Protein AF-A0AAV4C009-F1 (afdb_monomer_lite)

pLDDT: mean 82.57, std 12.13, range [39.97, 97.56]

Organism: NCBI:txid259542

Secondary structure (DSSP, 8-state):
---TTHHHHHHHHHHHHHHHHHTTS--EE-STT-EE-S--EETTEE----STTS----TTT--B--EETTEE--S---EETTEEPPBTTTS-EEETTEEE-TT---HHHHHHHHHHHHHHHHHHHHSS--HHHHHHHIIIIIHHHHHHHHHHS---HHHHHHHHHHHHHHHHHHHT--TT--HHHHH-SSSSS------HHHHHHHHHHHHHHHHHT-S-HHHHHHT--

Radius of gyration: 22.84 Å; chains: 1; bounding box: 56×36×62 Å

Sequence (229 aa):
MKCTISPILFVMAMEAILKAAEGSARPTNQGGGCSMPPLKAFIDDTIVLMSWCRMEFKPKKSRRLSIRKGKVDEATTFKVAEQQIPTVSQEPVKNLGRWYDSSMKDTRRGAETLELASESLLAINKCGLQGKFKIWCLQFMLIPKLLWPLLVYDICSTTVEAIEAKINKYTRKWLGVPPGLPDVAMYCRKAKLKLPMKYILEKYKCGKATLLTMLEESDDPVVKTVSHP

Foldseek 3Di:
DDDPCVQVVQVVLVVVVLVVCQVVFDWCDPPPPDTHRRWDDDRPRIPGDDPPSVDFDDLVQDEDFDADPNATDPPDWDDGPNDTRHHCQVPWHADPNDIDHNVNACAVVLVVLLVVLVVVLVVLLPDPDQLVVSQVCCAPPVLVVSLVSLLVGDHDLVSVVSSQLVVLQSNCVRVVHDNPPDVCVQPPPPDPDHHPDDRSSVSSVVSNVVVLVCQCPDPDVNSNVVSPD

Structure (mmCIF, N/CA/C/O backbone):
data_AF-A0AAV4C009-F1
#
_entry.id   AF-A0AAV4C009-F1
#
loop_
_atom_site.group_PDB
_atom_site.id
_atom_site.type_symbol
_atom_site.label_atom_id
_atom_site.label_alt_id
_atom_site.label_comp_id
_atom_site.label_asym_id
_atom_site.label_entity_id
_atom_site.label_seq_id
_atom_site.pdbx_PDB_ins_code
_atom_site.Cartn_x
_atom_site.Cartn_y
_atom_site.Cartn_z
_atom_site.occupancy
_atom_site.B_iso_or_equiv
_atom_site.auth_seq_id
_atom_site.auth_comp_id
_atom_site.auth_asym_id
_atom_site.auth_atom_id
_atom_site.pdbx_PDB_model_num
ATOM 1 N N . MET A 1 1 ? -16.002 -15.105 -24.964 1.00 47.00 1 MET A N 1
ATOM 2 C CA . MET A 1 1 ? -15.573 -16.258 -24.139 1.00 47.00 1 MET A CA 1
ATOM 3 C C . MET A 1 1 ? -14.074 -16.147 -23.906 1.00 47.00 1 MET A C 1
ATOM 5 O O . MET A 1 1 ? -13.357 -15.910 -24.867 1.00 47.00 1 MET A O 1
ATOM 9 N N . LYS A 1 2 ? -13.596 -16.228 -22.658 1.00 68.88 2 LYS A N 1
ATOM 10 C CA . LYS A 1 2 ? -12.153 -16.237 -22.362 1.00 68.88 2 LYS A CA 1
ATOM 11 C C . LYS A 1 2 ? -11.670 -17.689 -22.430 1.00 68.88 2 LYS A C 1
ATOM 13 O O . LYS A 1 2 ? -12.199 -18.521 -21.704 1.00 68.88 2 LYS A O 1
ATOM 18 N N . CYS A 1 3 ? -10.733 -17.994 -23.326 1.00 84.31 3 CYS A N 1
ATOM 19 C CA . CYS A 1 3 ? -10.150 -19.330 -23.458 1.00 84.31 3 CYS A CA 1
ATOM 20 C C . CYS A 1 3 ? -9.071 -19.536 -22.387 1.00 84.31 3 CYS A C 1
ATOM 22 O O . CYS A 1 3 ? -8.146 -18.731 -22.294 1.00 84.31 3 CYS A O 1
ATOM 24 N N . THR A 1 4 ? -9.159 -20.618 -21.611 1.00 86.69 4 THR A N 1
ATOM 25 C CA . THR A 1 4 ? -8.209 -20.945 -20.529 1.00 86.69 4 THR A CA 1
ATOM 26 C C . THR A 1 4 ? -6.781 -21.171 -21.035 1.00 86.69 4 THR A C 1
ATOM 28 O O . THR A 1 4 ? -5.826 -20.948 -20.301 1.00 86.69 4 THR A O 1
ATOM 31 N N . ILE A 1 5 ? -6.623 -21.560 -22.305 1.00 89.81 5 ILE A N 1
ATOM 32 C CA . ILE A 1 5 ? -5.320 -21.817 -22.939 1.00 89.81 5 ILE A CA 1
ATOM 33 C C . ILE A 1 5 ? -4.663 -20.510 -23.424 1.00 89.81 5 ILE A C 1
ATOM 35 O O . ILE A 1 5 ? -3.445 -20.436 -23.573 1.00 89.81 5 ILE A O 1
ATOM 39 N N . SER A 1 6 ? -5.448 -19.448 -23.636 1.00 87.31 6 SER A N 1
ATOM 40 C CA . SER A 1 6 ? -4.956 -18.190 -24.208 1.00 87.31 6 SER A CA 1
ATOM 41 C C . SER A 1 6 ? -3.814 -17.542 -23.407 1.00 87.31 6 SER A C 1
ATOM 43 O O . SER A 1 6 ? -2.839 -17.156 -24.049 1.00 87.31 6 SER A O 1
ATOM 45 N N . PRO A 1 7 ? -3.850 -17.457 -22.059 1.00 86.19 7 PRO A N 1
ATOM 46 C CA . PRO A 1 7 ? -2.727 -16.919 -21.289 1.00 86.19 7 PRO A CA 1
ATOM 47 C C . PRO A 1 7 ? -1.445 -17.745 -21.442 1.00 86.19 7 PRO A C 1
ATOM 49 O O . PRO A 1 7 ? -0.364 -17.176 -21.517 1.00 86.19 7 PRO A O 1
ATOM 52 N N . ILE A 1 8 ? -1.560 -19.073 -21.538 1.00 86.50 8 ILE A N 1
ATOM 53 C CA . ILE A 1 8 ? -0.406 -19.973 -21.674 1.00 86.50 8 ILE A CA 1
ATOM 54 C C . ILE A 1 8 ? 0.252 -19.776 -23.043 1.00 86.50 8 ILE A C 1
ATOM 56 O O . ILE A 1 8 ? 1.459 -19.563 -23.121 1.00 86.50 8 ILE A O 1
ATOM 60 N N . LEU A 1 9 ? -0.543 -19.779 -24.120 1.00 87.06 9 LEU A N 1
ATOM 61 C CA . LEU A 1 9 ? -0.039 -19.521 -25.475 1.00 87.06 9 LEU A CA 1
ATOM 62 C C . LEU A 1 9 ? 0.592 -18.134 -25.590 1.00 87.06 9 LEU A C 1
ATOM 64 O O . LEU A 1 9 ? 1.627 -17.984 -26.231 1.00 87.06 9 LEU A O 1
ATOM 68 N N . PHE A 1 10 ? -0.012 -17.135 -24.945 1.00 85.25 10 PHE A N 1
ATOM 69 C CA . PHE A 1 10 ? 0.525 -15.783 -24.916 1.00 85.25 10 PHE A CA 1
ATOM 70 C C . PHE A 1 10 ? 1.894 -15.734 -24.224 1.00 85.25 10 PHE A C 1
ATOM 72 O O . PHE A 1 10 ? 2.835 -15.185 -24.788 1.00 85.25 10 PHE A O 1
ATOM 79 N N . VAL A 1 11 ? 2.033 -16.346 -23.042 1.00 85.94 11 VAL A N 1
ATOM 80 C CA . VAL A 1 11 ? 3.315 -16.395 -22.319 1.00 85.94 11 VAL A CA 1
ATOM 81 C C . VAL A 1 11 ? 4.383 -17.110 -23.147 1.00 85.94 11 VAL A C 1
ATOM 83 O O . VAL A 1 11 ? 5.485 -16.589 -23.275 1.00 85.94 11 VAL A O 1
ATOM 86 N N . MET A 1 12 ? 4.054 -18.241 -23.780 1.00 84.88 12 MET A N 1
ATOM 87 C CA . MET A 1 12 ? 5.001 -18.953 -24.651 1.00 84.88 12 MET A CA 1
ATOM 88 C C . MET A 1 12 ? 5.442 -18.112 -25.857 1.00 84.88 12 MET A C 1
ATOM 90 O O . MET A 1 12 ? 6.621 -18.108 -26.206 1.00 84.88 12 MET A O 1
ATOM 94 N N . ALA A 1 13 ? 4.516 -17.383 -26.488 1.00 84.12 13 ALA A N 1
ATOM 95 C CA . ALA A 1 13 ? 4.841 -16.502 -27.605 1.00 84.12 13 ALA A CA 1
ATOM 96 C C . ALA A 1 13 ? 5.743 -15.338 -27.166 1.00 84.12 13 ALA A C 1
ATOM 98 O O . ALA A 1 13 ? 6.742 -15.057 -27.822 1.00 84.12 13 ALA A O 1
ATOM 99 N N . MET A 1 14 ? 5.430 -14.695 -26.038 1.00 82.75 14 MET A N 1
ATOM 100 C CA . MET A 1 14 ? 6.246 -13.608 -25.493 1.00 82.75 14 MET A CA 1
ATOM 101 C C . MET A 1 14 ? 7.643 -14.080 -25.088 1.00 82.75 14 MET A C 1
ATOM 103 O O . MET A 1 14 ? 8.617 -13.394 -25.383 1.00 82.75 14 MET A O 1
ATOM 107 N N . GLU A 1 15 ? 7.761 -15.265 -24.493 1.00 83.06 15 GLU A N 1
ATOM 108 C CA . GLU A 1 15 ? 9.048 -15.876 -24.151 1.00 83.06 15 GLU A CA 1
ATOM 109 C C . GLU A 1 15 ? 9.924 -16.095 -25.394 1.00 83.06 15 GLU A C 1
ATOM 111 O O . GLU A 1 15 ? 11.112 -15.773 -25.394 1.00 83.06 15 GLU A O 1
ATOM 116 N N . ALA A 1 16 ? 9.338 -16.582 -26.494 1.00 83.19 16 ALA A N 1
ATOM 117 C CA . ALA A 1 16 ? 10.054 -16.737 -27.759 1.00 83.19 16 ALA A CA 1
ATOM 118 C C . ALA A 1 16 ? 10.540 -15.388 -28.322 1.00 83.19 16 ALA A C 1
ATOM 120 O O . ALA A 1 16 ? 11.658 -15.294 -28.830 1.00 83.19 16 ALA A O 1
ATOM 121 N N . ILE A 1 17 ? 9.725 -14.334 -28.198 1.00 79.06 17 ILE A N 1
ATOM 122 C CA . ILE A 1 17 ? 10.088 -12.973 -28.620 1.00 79.06 17 ILE A CA 1
ATOM 123 C C . ILE A 1 17 ? 11.236 -12.423 -27.767 1.00 79.06 17 ILE A C 1
ATOM 125 O O . ILE A 1 17 ? 12.176 -11.847 -28.314 1.00 79.06 17 ILE A 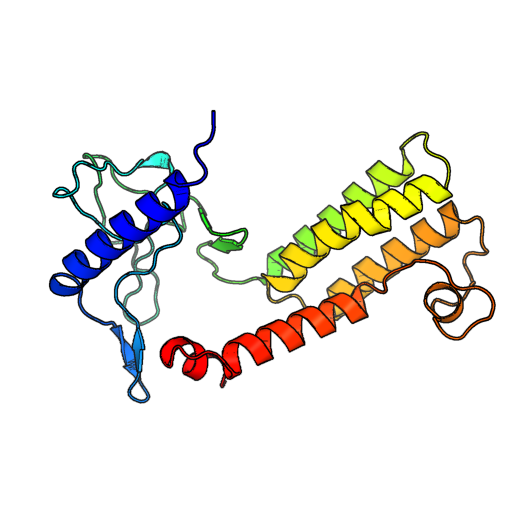O 1
ATOM 129 N N . LEU A 1 18 ? 11.184 -12.612 -26.446 1.00 78.31 18 LEU A N 1
ATOM 130 C CA . LEU A 1 18 ? 12.223 -12.145 -25.527 1.00 78.31 18 LEU A CA 1
ATOM 131 C C . LEU A 1 18 ? 13.562 -12.820 -25.819 1.00 78.31 18 LEU A C 1
ATOM 133 O O . LEU A 1 18 ? 14.553 -12.118 -26.003 1.00 78.31 18 LEU A O 1
ATOM 137 N N . LYS A 1 19 ? 13.572 -14.147 -25.990 1.00 79.69 19 LYS A N 1
ATOM 138 C CA . LYS A 1 19 ? 14.779 -14.903 -26.366 1.00 79.69 19 LYS A CA 1
ATOM 139 C C . LYS A 1 19 ? 15.364 -14.464 -27.706 1.00 79.69 19 LYS A C 1
ATOM 141 O O . LYS A 1 19 ? 16.578 -14.373 -27.852 1.00 79.69 19 LYS A O 1
ATOM 146 N N . ALA A 1 20 ? 14.522 -14.155 -28.691 1.00 77.44 20 ALA A N 1
ATOM 147 C CA . ALA A 1 20 ? 14.998 -13.627 -29.969 1.00 77.44 20 ALA A CA 1
ATOM 148 C C . ALA A 1 20 ? 15.614 -12.222 -29.820 1.00 77.44 20 ALA A C 1
ATOM 150 O O . ALA A 1 20 ? 16.602 -11.894 -30.479 1.00 77.44 20 ALA A O 1
ATOM 151 N N . ALA A 1 21 ? 15.045 -11.392 -28.946 1.00 73.38 21 ALA A N 1
ATOM 152 C CA . ALA A 1 21 ? 15.502 -10.028 -28.714 1.00 73.38 21 ALA A CA 1
ATOM 153 C C . ALA A 1 21 ? 16.769 -9.943 -27.839 1.00 73.38 21 ALA A C 1
ATOM 155 O O . ALA A 1 21 ? 17.533 -8.986 -27.984 1.00 73.38 21 ALA A O 1
ATOM 156 N N . GLU A 1 22 ? 17.051 -10.944 -26.998 1.00 72.31 22 GLU A N 1
ATOM 157 C CA . GLU A 1 22 ? 18.303 -11.046 -26.229 1.00 72.31 22 GLU A CA 1
ATOM 158 C C . GLU A 1 22 ? 19.546 -10.985 -27.125 1.00 72.31 22 GLU A C 1
ATOM 160 O O . GLU A 1 22 ? 20.527 -10.339 -26.765 1.00 72.31 22 GLU A O 1
ATOM 165 N N . GLY A 1 23 ? 19.491 -11.557 -28.333 1.00 66.94 23 GLY A N 1
ATOM 166 C CA . GLY A 1 23 ? 20.601 -11.493 -29.292 1.00 66.94 23 GLY A CA 1
ATOM 167 C C . GLY A 1 23 ? 20.933 -10.075 -29.784 1.00 66.94 23 GLY A C 1
ATOM 168 O O . GLY A 1 23 ? 22.037 -9.835 -30.268 1.00 66.94 23 GLY A O 1
ATOM 169 N N . SER A 1 24 ? 20.001 -9.125 -29.655 1.00 66.62 24 SER A N 1
ATOM 170 C CA . SER A 1 24 ? 20.166 -7.735 -30.112 1.00 66.62 24 SER A CA 1
ATOM 171 C C . SER A 1 24 ? 20.450 -6.746 -28.981 1.00 66.62 24 SER A C 1
ATOM 173 O O . SER A 1 24 ? 20.893 -5.625 -29.240 1.00 66.62 24 SER A O 1
ATOM 175 N N . ALA A 1 25 ? 20.192 -7.125 -27.729 1.00 64.62 25 ALA A N 1
ATOM 176 C CA . ALA A 1 25 ? 20.262 -6.221 -26.592 1.00 64.62 25 ALA A CA 1
ATOM 177 C C . ALA A 1 25 ? 21.437 -6.588 -25.673 1.00 64.62 25 ALA A C 1
ATOM 179 O O . ALA A 1 25 ? 21.649 -7.746 -25.331 1.00 64.62 25 ALA A O 1
ATOM 180 N N . ARG A 1 26 ? 22.244 -5.596 -25.279 1.00 62.59 26 ARG A N 1
ATOM 181 C CA . ARG A 1 26 ? 23.433 -5.845 -24.450 1.00 62.59 26 ARG A CA 1
ATOM 182 C C . ARG A 1 26 ? 23.053 -5.939 -22.967 1.00 62.59 26 ARG A C 1
ATOM 184 O O . ARG A 1 26 ? 22.378 -5.027 -22.484 1.00 62.59 26 ARG A O 1
ATOM 191 N N . PRO A 1 27 ? 23.525 -6.960 -22.230 1.00 64.00 27 PRO A N 1
ATOM 192 C CA . PRO A 1 27 ? 23.368 -7.022 -20.781 1.00 64.00 27 PRO A CA 1
ATOM 193 C C . PRO A 1 27 ? 23.980 -5.791 -20.111 1.00 64.00 27 PRO A C 1
ATOM 195 O O . PRO A 1 27 ? 25.015 -5.280 -20.552 1.00 64.00 27 PRO A O 1
ATOM 198 N N . THR A 1 28 ? 23.359 -5.316 -19.034 1.00 61.88 28 THR A N 1
ATOM 199 C CA . THR A 1 28 ? 23.924 -4.217 -18.239 1.00 61.88 28 THR A CA 1
ATOM 200 C C . THR A 1 28 ? 24.641 -4.791 -17.024 1.00 61.88 28 THR A C 1
ATOM 202 O O . THR A 1 28 ? 23.995 -5.313 -16.118 1.00 61.88 28 THR A O 1
ATOM 205 N N . ASN A 1 29 ? 25.972 -4.672 -16.976 1.00 62.91 29 ASN A N 1
ATOM 206 C CA . ASN A 1 29 ? 26.752 -5.078 -15.804 1.00 62.91 29 ASN A CA 1
ATOM 207 C C . ASN A 1 29 ? 26.492 -4.146 -14.621 1.00 62.91 29 ASN A C 1
ATOM 209 O O . ASN A 1 29 ? 26.622 -2.929 -14.746 1.00 62.91 29 ASN A O 1
ATOM 213 N N . GLN A 1 30 ? 26.177 -4.731 -13.467 1.00 57.84 30 GLN A N 1
ATOM 214 C CA . GLN A 1 30 ? 25.875 -3.995 -12.235 1.00 57.84 30 GLN A CA 1
ATOM 215 C C . GLN A 1 30 ? 27.025 -3.983 -11.225 1.00 57.84 30 GLN A C 1
ATOM 217 O O . GLN A 1 30 ? 26.879 -3.442 -10.135 1.00 57.84 30 GLN A O 1
ATOM 222 N N . GLY A 1 31 ? 28.190 -4.522 -11.598 1.00 56.25 31 GLY A N 1
ATOM 223 C CA . GLY A 1 31 ? 29.267 -4.809 -10.648 1.00 56.25 31 GLY A CA 1
ATOM 224 C C . GLY A 1 31 ? 29.015 -6.122 -9.894 1.00 56.25 31 GLY A C 1
ATOM 225 O O . GLY A 1 31 ? 27.965 -6.741 -10.045 1.00 56.25 31 GLY A O 1
ATOM 226 N N . GLY A 1 32 ? 30.015 -6.613 -9.154 1.00 58.91 32 GLY A N 1
ATOM 227 C CA . GLY A 1 32 ? 29.888 -7.845 -8.354 1.00 58.91 32 GLY A CA 1
ATOM 228 C C . GLY A 1 32 ? 29.694 -9.146 -9.151 1.00 58.91 32 GLY A C 1
ATOM 229 O O . GLY A 1 32 ? 29.249 -10.139 -8.591 1.00 58.91 32 GLY A O 1
ATOM 230 N N . GLY A 1 33 ? 29.995 -9.153 -10.456 1.00 59.91 33 GLY A N 1
ATOM 231 C CA . GLY A 1 33 ? 29.816 -10.325 -11.326 1.00 59.91 33 GLY A CA 1
ATOM 232 C C . GLY A 1 33 ? 28.385 -10.555 -11.832 1.00 59.91 33 GLY A C 1
ATOM 233 O O . GLY A 1 33 ? 28.163 -11.522 -12.553 1.00 59.91 33 GLY A O 1
ATOM 234 N N . CYS A 1 34 ? 27.429 -9.671 -11.515 1.00 58.44 34 CYS A N 1
ATOM 235 C CA . CYS A 1 34 ? 26.038 -9.789 -11.964 1.00 58.44 34 CYS A CA 1
ATOM 236 C C . CYS A 1 34 ? 25.717 -8.867 -13.150 1.00 58.44 34 CYS A C 1
ATOM 238 O O . CYS A 1 34 ? 26.082 -7.685 -13.178 1.00 58.44 34 CYS A O 1
ATOM 240 N N . SER A 1 35 ? 24.991 -9.415 -14.127 1.00 62.50 35 SER A N 1
ATOM 241 C CA . SER A 1 35 ? 24.509 -8.700 -15.309 1.00 62.50 35 SER A CA 1
ATOM 242 C C . SER A 1 35 ? 22.987 -8.704 -15.322 1.00 62.50 35 SER A C 1
ATOM 244 O O . SER A 1 35 ? 22.378 -9.770 -15.272 1.00 62.50 35 SER A O 1
ATOM 246 N N . MET A 1 36 ? 22.357 -7.527 -15.380 1.00 61.59 36 MET A N 1
ATOM 247 C CA . MET A 1 36 ? 20.909 -7.464 -15.555 1.00 61.59 36 MET A CA 1
ATOM 248 C C . MET A 1 36 ? 20.548 -7.840 -16.993 1.00 61.59 36 MET A C 1
ATOM 250 O O . MET A 1 36 ? 21.151 -7.284 -17.926 1.00 61.59 36 MET A O 1
ATOM 254 N N . PRO A 1 37 ? 19.547 -8.725 -17.185 1.00 63.56 37 PRO A N 1
ATOM 255 C CA . PRO A 1 37 ? 19.059 -9.033 -18.512 1.00 63.56 37 PRO A CA 1
ATOM 256 C C . PRO A 1 37 ? 18.534 -7.744 -19.153 1.00 63.56 37 PRO A C 1
ATOM 258 O O . PRO A 1 37 ? 17.896 -6.925 -18.479 1.00 63.56 37 PRO A O 1
ATOM 261 N N . PRO A 1 38 ? 18.815 -7.536 -20.445 1.00 61.91 38 PRO A N 1
ATOM 262 C CA . PRO A 1 38 ? 18.477 -6.295 -21.128 1.00 61.91 38 PRO A CA 1
ATOM 263 C C . PRO A 1 38 ? 16.967 -6.053 -21.238 1.00 61.91 38 PRO A C 1
ATOM 265 O O . PRO A 1 38 ? 16.543 -4.921 -21.466 1.00 61.91 38 PRO A O 1
ATOM 268 N N . LEU A 1 39 ? 16.160 -7.107 -21.093 1.00 68.19 39 LEU A N 1
ATOM 269 C CA . LEU A 1 39 ? 14.726 -7.100 -21.334 1.00 68.19 39 LEU A CA 1
ATOM 270 C C . LEU A 1 39 ? 14.016 -7.668 -20.107 1.00 68.19 39 LEU A C 1
ATOM 272 O O . LEU A 1 39 ? 14.376 -8.725 -19.594 1.00 68.19 39 LEU A O 1
ATOM 276 N N . LYS A 1 40 ? 12.987 -6.959 -19.644 1.00 67.06 40 LYS A N 1
ATOM 277 C CA . LYS A 1 40 ? 12.027 -7.466 -18.663 1.00 67.06 40 LYS A CA 1
ATOM 278 C C . LYS A 1 40 ? 10.630 -7.305 -19.231 1.00 67.06 40 LYS A C 1
ATOM 280 O O . LYS A 1 40 ? 10.328 -6.315 -19.905 1.00 67.06 40 LYS A O 1
ATOM 285 N N . ALA A 1 41 ? 9.801 -8.297 -18.961 1.00 67.06 41 ALA A N 1
ATOM 286 C CA . ALA A 1 41 ? 8.454 -8.381 -19.474 1.00 67.06 41 ALA A CA 1
ATOM 287 C C . ALA A 1 41 ? 7.529 -8.945 -18.407 1.00 67.06 41 ALA A C 1
ATOM 289 O O . ALA A 1 41 ? 7.868 -9.911 -17.726 1.00 67.06 41 ALA A O 1
ATOM 290 N N .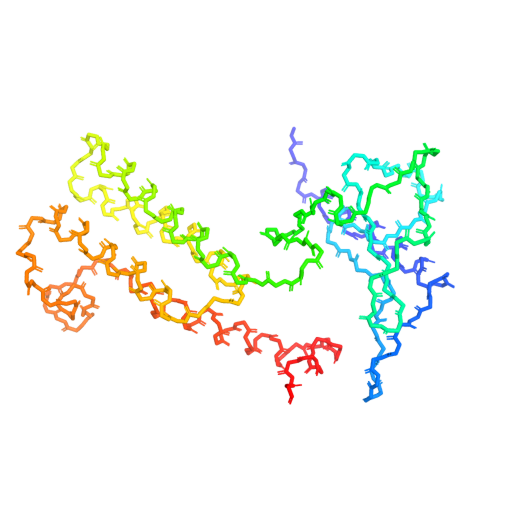 PHE A 1 42 ? 6.343 -8.362 -18.305 1.00 65.88 42 PHE A N 1
ATOM 291 C CA . PHE A 1 42 ? 5.221 -8.992 -17.639 1.00 65.88 42 PHE A CA 1
ATOM 292 C C . PHE A 1 42 ? 4.027 -8.965 -18.582 1.00 65.88 42 PHE A C 1
ATOM 294 O O . PHE A 1 42 ? 3.421 -7.921 -18.797 1.00 65.88 42 PHE A O 1
ATOM 301 N N . ILE A 1 43 ? 3.688 -10.125 -19.141 1.00 72.94 43 ILE A N 1
ATOM 302 C CA . ILE A 1 43 ? 2.619 -10.258 -20.134 1.00 72.94 43 ILE A CA 1
ATOM 303 C C . ILE A 1 43 ? 2.868 -9.295 -21.318 1.00 72.94 43 ILE A C 1
ATOM 305 O O . ILE A 1 43 ? 3.794 -9.526 -22.090 1.00 72.94 43 ILE A O 1
ATOM 309 N N . ASP A 1 44 ? 2.052 -8.252 -21.480 1.00 67.94 44 ASP A N 1
ATOM 310 C CA . ASP A 1 44 ? 2.129 -7.255 -22.549 1.00 67.94 44 ASP A CA 1
ATOM 311 C C . ASP A 1 44 ? 2.989 -6.040 -22.174 1.00 67.94 44 ASP A C 1
ATOM 313 O O . ASP A 1 44 ? 3.421 -5.291 -23.054 1.00 67.94 44 ASP A O 1
ATOM 317 N N . ASP A 1 45 ? 3.294 -5.868 -20.887 1.00 63.31 45 ASP A N 1
ATOM 318 C CA . ASP A 1 45 ? 4.180 -4.820 -20.394 1.00 63.31 45 ASP A CA 1
ATOM 319 C C . ASP A 1 45 ? 5.636 -5.250 -20.616 1.00 63.31 45 ASP A C 1
ATOM 321 O O . ASP A 1 45 ? 6.294 -5.820 -19.743 1.00 63.31 45 ASP A O 1
ATOM 325 N N . THR A 1 46 ? 6.138 -5.004 -21.828 1.00 65.19 46 THR A N 1
ATOM 326 C CA . THR A 1 46 ? 7.500 -5.375 -22.244 1.00 65.19 46 THR A CA 1
ATOM 327 C C . THR A 1 46 ? 8.365 -4.179 -22.604 1.00 65.19 46 THR A C 1
ATOM 329 O O . THR A 1 46 ? 7.898 -3.229 -23.232 1.00 65.19 46 THR A O 1
ATOM 332 N N . ILE A 1 47 ? 9.652 -4.262 -22.263 1.00 59.75 47 ILE A N 1
ATOM 333 C CA . ILE A 1 47 ? 10.676 -3.252 -22.565 1.00 59.75 47 ILE A CA 1
ATOM 334 C C . ILE A 1 47 ? 11.471 -3.684 -23.814 1.00 59.75 47 ILE A C 1
ATOM 336 O O . ILE A 1 47 ? 12.676 -3.898 -23.745 1.00 59.75 47 ILE A O 1
ATOM 340 N N . VAL A 1 48 ? 10.806 -3.893 -24.956 1.00 56.91 48 VAL A N 1
ATOM 341 C CA . VAL A 1 48 ? 11.464 -4.334 -26.209 1.00 56.91 48 VAL A CA 1
ATOM 342 C C . VAL A 1 48 ? 10.919 -3.544 -27.396 1.00 56.91 48 VAL A C 1
ATOM 344 O O . VAL A 1 48 ? 9.824 -3.007 -27.323 1.00 56.91 48 VAL A O 1
ATOM 347 N N . LEU A 1 49 ? 11.667 -3.455 -28.495 1.00 53.16 49 LEU A N 1
ATOM 348 C CA . LEU A 1 49 ? 11.274 -2.771 -29.727 1.00 53.16 49 LEU A CA 1
ATOM 349 C C . LEU A 1 49 ? 11.408 -3.776 -30.879 1.00 53.16 49 LEU A C 1
ATOM 351 O O . LEU A 1 49 ? 12.525 -4.046 -31.300 1.00 53.16 49 LEU A O 1
ATOM 355 N N . MET A 1 50 ? 10.308 -4.370 -31.360 1.00 54.06 50 MET A N 1
ATOM 356 C CA . MET A 1 50 ? 10.369 -5.401 -32.411 1.00 54.06 50 MET A CA 1
ATOM 357 C C . MET A 1 50 ? 9.357 -5.136 -33.528 1.00 54.06 50 MET A C 1
ATOM 359 O O . MET A 1 50 ? 8.153 -5.232 -33.315 1.00 54.06 50 MET A O 1
ATOM 363 N N . SER A 1 51 ? 9.845 -4.872 -34.743 1.00 54.75 51 SER A N 1
ATOM 364 C CA . SER A 1 51 ? 9.035 -4.835 -35.973 1.00 54.75 51 SER A CA 1
ATOM 365 C C . SER A 1 51 ? 8.754 -6.234 -36.548 1.00 54.75 51 SER A C 1
ATOM 367 O O . SER A 1 51 ? 7.887 -6.396 -37.402 1.00 54.75 51 SER A O 1
ATOM 369 N N . TRP A 1 52 ? 9.463 -7.264 -36.075 1.00 57.09 52 TRP A N 1
ATOM 370 C CA . TRP A 1 52 ? 9.451 -8.610 -36.666 1.00 57.09 52 TRP A CA 1
ATOM 371 C C . TRP A 1 52 ? 8.238 -9.439 -36.231 1.00 57.09 52 TRP A C 1
ATOM 373 O O . TRP A 1 52 ? 7.784 -10.318 -36.957 1.00 57.09 52 TRP A O 1
ATOM 383 N N . CYS A 1 53 ? 7.669 -9.131 -35.065 1.00 63.25 53 CYS A N 1
ATOM 384 C CA . CYS A 1 53 ? 6.591 -9.910 -34.455 1.00 63.25 53 CYS A CA 1
ATOM 385 C C . CYS A 1 53 ? 5.192 -9.528 -34.966 1.00 63.25 53 CYS A C 1
ATOM 387 O O . CYS A 1 53 ? 4.205 -10.040 -34.447 1.00 63.25 53 CYS A O 1
ATOM 389 N N . ARG A 1 54 ? 5.086 -8.613 -35.948 1.00 68.50 54 ARG A N 1
ATOM 390 C CA . ARG A 1 54 ? 3.815 -7.997 -36.397 1.00 68.50 54 ARG A CA 1
ATOM 391 C C . ARG A 1 54 ? 2.963 -7.451 -35.236 1.00 68.50 54 ARG A C 1
ATOM 393 O O . ARG A 1 54 ? 1.739 -7.410 -35.318 1.00 68.50 54 ARG A O 1
ATOM 400 N N . MET A 1 55 ? 3.618 -7.054 -34.147 1.00 72.31 55 MET A N 1
ATOM 401 C CA . MET A 1 55 ? 3.002 -6.436 -32.978 1.00 72.31 55 MET A CA 1
ATOM 402 C C . MET A 1 55 ? 3.315 -4.944 -32.987 1.00 72.31 55 MET A C 1
ATOM 404 O O . MET A 1 55 ? 4.432 -4.541 -33.306 1.00 72.31 55 MET A O 1
ATOM 408 N N . GLU A 1 56 ? 2.335 -4.128 -32.613 1.00 71.69 56 GLU A N 1
ATOM 409 C CA . GLU A 1 56 ? 2.474 -2.675 -32.566 1.00 71.69 56 GLU A CA 1
ATOM 410 C C . GLU A 1 56 ? 2.399 -2.169 -31.128 1.00 71.69 56 GLU A C 1
ATOM 412 O O . GLU A 1 56 ? 1.472 -2.478 -30.372 1.00 71.69 56 GLU A O 1
ATOM 417 N N . PHE A 1 57 ? 3.370 -1.341 -30.755 1.00 75.38 57 PHE A N 1
ATOM 418 C CA . PHE A 1 57 ? 3.338 -0.630 -29.486 1.00 75.38 57 PHE A CA 1
ATOM 419 C C . PHE A 1 57 ? 2.341 0.516 -29.550 1.00 75.38 57 PHE A C 1
ATOM 421 O O . PHE A 1 57 ? 2.288 1.256 -30.527 1.00 75.38 57 PHE A O 1
ATOM 428 N N . LYS A 1 58 ? 1.589 0.710 -28.465 1.00 81.12 58 LYS A N 1
ATOM 429 C CA . LYS A 1 58 ? 0.701 1.865 -28.310 1.00 81.12 58 LYS A CA 1
ATOM 430 C C . LYS A 1 58 ? 1.511 3.052 -27.783 1.00 81.12 58 LYS A C 1
ATOM 432 O O . LYS A 1 58 ? 1.782 3.067 -26.580 1.00 81.12 58 LYS A O 1
ATOM 437 N N . PRO A 1 59 ? 1.808 4.094 -28.589 1.00 78.38 59 PRO A N 1
ATOM 438 C CA . PRO A 1 59 ? 2.680 5.189 -28.153 1.00 78.38 59 PRO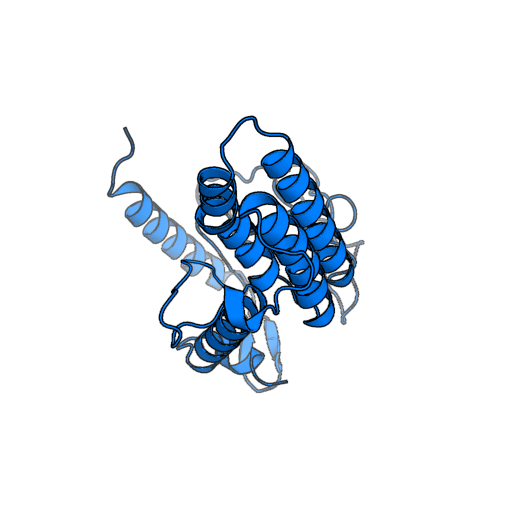 A CA 1
ATOM 439 C C . PRO A 1 59 ? 2.138 5.909 -26.913 1.00 78.38 59 PRO A C 1
ATOM 441 O O . PRO A 1 59 ? 2.884 6.239 -25.998 1.00 78.38 59 PRO A O 1
ATOM 444 N N . LYS A 1 60 ? 0.805 6.034 -26.811 1.00 80.81 60 LYS A N 1
ATOM 445 C CA . LYS A 1 60 ? 0.117 6.614 -25.644 1.00 80.81 60 LYS A CA 1
ATOM 446 C C . LYS A 1 60 ? 0.400 5.885 -24.325 1.00 80.81 60 LYS A C 1
ATOM 448 O O . LYS A 1 60 ? 0.307 6.514 -23.274 1.00 80.81 60 LYS A O 1
ATOM 453 N N . LYS A 1 61 ? 0.729 4.589 -24.354 1.00 79.25 61 LYS A N 1
ATOM 454 C CA . LYS A 1 61 ? 1.042 3.781 -23.161 1.00 79.25 61 LYS A CA 1
ATOM 455 C C . LYS A 1 61 ? 2.546 3.622 -22.914 1.00 79.25 61 LYS A C 1
ATOM 457 O O . LYS A 1 61 ? 2.936 3.280 -21.806 1.00 79.25 61 LYS A O 1
ATOM 462 N N . SER A 1 62 ? 3.380 3.887 -23.914 1.00 78.94 62 SER A N 1
ATOM 463 C CA . SER A 1 62 ? 4.834 3.775 -23.806 1.00 78.94 62 SER A CA 1
ATOM 464 C C . SER A 1 62 ? 5.432 5.024 -23.159 1.00 78.94 62 SER A C 1
ATOM 466 O O . SER A 1 62 ? 5.083 6.143 -23.530 1.00 78.94 62 SER A O 1
ATOM 468 N N . ARG A 1 63 ? 6.356 4.857 -22.210 1.00 83.69 63 ARG A N 1
ATOM 469 C CA . ARG A 1 63 ? 7.184 5.943 -21.658 1.00 83.69 63 ARG A CA 1
ATOM 470 C C . ARG A 1 63 ? 8.647 5.555 -21.728 1.00 83.69 63 ARG A C 1
ATOM 472 O O . ARG A 1 63 ? 8.977 4.372 -21.719 1.00 83.69 63 ARG A O 1
ATOM 479 N N . ARG A 1 64 ? 9.519 6.558 -21.793 1.00 82.25 64 ARG A N 1
ATOM 480 C CA . ARG A 1 64 ? 10.969 6.353 -21.857 1.00 82.25 64 ARG A CA 1
ATOM 481 C C . ARG A 1 64 ? 11.674 6.971 -20.656 1.00 82.25 64 ARG A C 1
ATOM 483 O O . ARG A 1 64 ? 11.342 8.079 -20.233 1.00 82.25 64 ARG A O 1
ATOM 490 N N . LEU A 1 65 ? 12.685 6.269 -20.162 1.00 80.19 65 LEU A N 1
ATOM 491 C CA . LEU A 1 65 ? 13.630 6.751 -19.165 1.00 80.19 65 LEU A CA 1
ATOM 492 C C . LEU A 1 65 ? 15.028 6.344 -19.633 1.00 80.19 65 LEU A C 1
ATOM 494 O O . LEU A 1 65 ? 15.301 5.159 -19.787 1.00 80.19 65 LEU A O 1
ATOM 498 N N . SER A 1 66 ? 15.887 7.325 -19.904 1.00 77.00 66 SER A N 1
ATOM 499 C CA . SER A 1 66 ? 17.295 7.092 -20.234 1.00 77.00 66 SER A CA 1
ATOM 500 C C . SER A 1 66 ? 18.139 7.557 -19.058 1.00 77.00 66 SER A C 1
ATOM 502 O O . SER A 1 66 ? 17.910 8.643 -18.526 1.00 77.00 66 SER A O 1
ATOM 504 N N . ILE A 1 67 ? 19.095 6.735 -18.635 1.00 77.44 67 ILE A N 1
ATOM 505 C CA . ILE A 1 67 ? 20.005 7.049 -17.536 1.00 77.44 67 ILE A CA 1
ATOM 506 C C . ILE A 1 67 ? 21.429 6.940 -18.077 1.00 77.44 67 ILE A C 1
ATOM 508 O O . ILE A 1 67 ? 21.845 5.876 -18.531 1.00 77.44 67 ILE A O 1
ATOM 512 N N . ARG A 1 68 ? 22.198 8.032 -18.013 1.00 76.06 68 ARG A N 1
ATOM 513 C CA . ARG A 1 68 ? 23.633 8.045 -18.333 1.00 76.06 68 ARG A CA 1
ATOM 514 C C . ARG A 1 68 ? 24.425 8.494 -17.116 1.00 76.06 68 ARG A C 1
ATOM 516 O O . ARG A 1 68 ? 24.174 9.563 -16.568 1.00 76.06 68 ARG A O 1
ATOM 523 N N . LYS A 1 69 ? 25.408 7.684 -16.702 1.00 77.38 69 LYS A N 1
ATOM 524 C CA . LYS A 1 69 ? 26.288 7.969 -15.549 1.00 77.38 69 LYS A CA 1
ATOM 525 C C . LYS A 1 69 ? 25.501 8.353 -14.278 1.00 77.38 69 LYS A C 1
ATOM 527 O O . LYS A 1 69 ? 25.849 9.307 -13.590 1.00 77.38 69 LYS A O 1
ATOM 532 N N . GLY A 1 70 ? 24.402 7.642 -14.011 1.00 71.94 70 GLY A N 1
ATOM 533 C CA . GLY A 1 70 ? 23.553 7.861 -12.834 1.00 71.94 70 GLY A CA 1
ATOM 534 C C . GLY A 1 70 ? 22.649 9.099 -12.884 1.00 71.94 70 GLY A C 1
ATOM 535 O O . GLY A 1 70 ? 21.973 9.382 -11.901 1.00 71.94 70 GLY A O 1
ATOM 536 N N . LYS A 1 71 ? 22.601 9.835 -14.003 1.00 78.12 71 LYS A N 1
ATOM 537 C CA . LYS A 1 71 ? 21.687 10.970 -14.202 1.00 78.12 71 LYS A CA 1
ATOM 538 C C . LYS A 1 71 ? 20.687 10.676 -15.313 1.00 78.12 71 LYS A C 1
ATOM 540 O O . LYS A 1 71 ? 21.014 9.977 -16.273 1.00 78.12 71 LYS A O 1
ATOM 545 N N . VAL A 1 72 ? 19.478 11.217 -15.176 1.00 78.69 72 VAL A N 1
ATOM 546 C CA . VAL A 1 72 ? 18.452 11.144 -16.222 1.00 78.69 72 VAL A CA 1
ATOM 547 C C . VAL A 1 72 ? 18.940 11.930 -17.438 1.00 78.69 72 VAL A C 1
ATOM 549 O O . VAL A 1 72 ? 19.303 13.098 -17.327 1.00 78.69 72 VAL A O 1
ATOM 552 N N . ASP A 1 73 ? 18.987 11.263 -18.586 1.00 78.88 73 ASP A N 1
ATOM 553 C CA . ASP A 1 73 ? 19.383 11.831 -19.870 1.00 78.88 73 ASP A CA 1
ATOM 554 C C . ASP A 1 73 ? 18.133 12.140 -20.701 1.00 78.88 73 ASP A C 1
ATOM 556 O O . ASP A 1 73 ? 17.482 11.244 -21.242 1.00 78.88 73 ASP A O 1
ATOM 560 N N . GLU A 1 74 ? 17.790 13.421 -20.802 1.00 77.19 74 GLU A N 1
ATOM 561 C CA . GLU A 1 74 ? 16.616 13.878 -21.553 1.00 77.19 74 GLU A CA 1
ATOM 562 C C . GLU A 1 74 ? 16.885 14.016 -23.062 1.00 77.19 74 GLU A C 1
ATOM 564 O O . GLU A 1 74 ? 15.936 14.047 -23.851 1.00 77.19 74 GLU A O 1
ATOM 569 N N . ALA A 1 75 ? 18.163 14.043 -23.471 1.00 72.75 75 ALA A N 1
ATOM 570 C CA . ALA A 1 75 ? 18.592 14.352 -24.836 1.00 72.75 75 ALA A CA 1
ATOM 571 C C . ALA A 1 75 ? 18.461 13.167 -25.801 1.00 72.75 75 ALA A C 1
ATOM 573 O O . ALA A 1 75 ? 18.149 13.350 -26.979 1.00 72.75 75 ALA A O 1
ATOM 574 N N . THR A 1 76 ? 18.664 11.937 -25.319 1.00 74.62 76 THR A N 1
ATOM 575 C CA . THR A 1 76 ? 18.316 10.739 -26.101 1.00 74.62 76 THR A CA 1
ATOM 576 C C . THR A 1 76 ? 16.825 10.822 -26.437 1.00 74.62 76 THR A C 1
ATOM 578 O O . THR A 1 76 ? 16.069 11.234 -25.570 1.00 74.62 76 THR A O 1
ATOM 581 N N . THR A 1 77 ? 16.368 10.464 -27.641 1.00 76.31 77 THR A N 1
ATOM 582 C CA . THR A 1 77 ? 14.935 10.415 -28.002 1.00 76.31 77 THR A CA 1
ATOM 583 C C . THR A 1 77 ? 14.593 9.069 -28.629 1.00 76.31 77 THR A C 1
ATOM 585 O O . THR A 1 77 ? 15.410 8.482 -29.331 1.00 76.31 77 THR A O 1
ATOM 588 N N . PHE A 1 78 ? 13.390 8.562 -28.351 1.00 75.00 78 PHE A N 1
ATOM 589 C CA . PHE A 1 78 ? 12.898 7.304 -28.912 1.00 75.00 78 PHE A CA 1
ATOM 590 C C . PHE A 1 78 ? 11.614 7.571 -29.697 1.00 75.00 78 PHE A C 1
ATOM 592 O O . PHE A 1 78 ? 10.723 8.280 -29.215 1.00 75.00 78 PHE A O 1
ATOM 599 N N . LYS A 1 79 ? 11.532 7.006 -30.903 1.00 72.31 79 LYS A N 1
ATOM 600 C CA . LYS A 1 79 ? 10.349 7.065 -31.766 1.00 72.31 79 LYS A CA 1
ATOM 601 C C . LYS A 1 79 ? 9.759 5.668 -31.909 1.00 72.31 79 LYS A C 1
ATOM 603 O O . LYS A 1 79 ? 10.494 4.714 -32.143 1.00 72.31 79 LYS A O 1
ATOM 608 N N . VAL A 1 80 ? 8.441 5.564 -31.782 1.00 72.31 80 VAL A N 1
ATOM 609 C CA . VAL A 1 80 ? 7.672 4.335 -32.007 1.00 72.31 80 VAL A CA 1
ATOM 610 C C . VAL A 1 80 ? 6.487 4.687 -32.893 1.00 72.31 80 VAL A C 1
ATOM 612 O O . VAL A 1 80 ? 5.754 5.619 -32.576 1.00 72.31 80 VAL A O 1
ATOM 615 N N . ALA A 1 81 ? 6.318 3.959 -34.003 1.00 66.19 81 ALA A N 1
ATOM 616 C CA . ALA A 1 81 ? 5.292 4.242 -35.013 1.00 66.19 81 ALA A CA 1
ATOM 617 C C . ALA A 1 81 ? 5.280 5.729 -35.435 1.00 66.19 81 ALA A C 1
ATOM 619 O O . ALA A 1 81 ? 4.241 6.381 -35.421 1.00 66.19 81 ALA A O 1
ATOM 620 N N . GLU A 1 82 ? 6.473 6.280 -35.702 1.00 71.62 82 GLU A N 1
ATOM 621 C CA . GLU A 1 82 ? 6.723 7.688 -36.073 1.00 71.62 82 GLU A CA 1
ATOM 622 C C . GLU A 1 82 ? 6.345 8.747 -35.017 1.00 71.62 82 GLU A C 1
ATOM 624 O O . GLU A 1 82 ? 6.671 9.923 -35.175 1.00 71.62 82 GLU A O 1
ATOM 629 N N . GLN A 1 83 ? 5.764 8.341 -33.886 1.00 77.88 83 GLN A N 1
ATOM 630 C CA . GLN A 1 83 ? 5.450 9.213 -32.758 1.00 77.88 83 GLN A CA 1
ATOM 631 C C . GLN A 1 83 ? 6.596 9.228 -31.743 1.00 77.88 83 GLN A C 1
ATOM 633 O O . GLN A 1 83 ? 7.193 8.199 -31.413 1.00 77.88 83 GLN A O 1
ATOM 638 N N . GLN A 1 84 ? 6.911 10.415 -31.226 1.00 80.06 84 GLN A N 1
ATOM 639 C CA . GLN A 1 84 ? 7.892 10.567 -30.158 1.00 80.06 84 GLN A CA 1
ATOM 640 C C . GLN A 1 84 ? 7.294 10.095 -28.832 1.00 80.06 84 GLN A C 1
ATOM 642 O O . GLN A 1 84 ? 6.227 10.551 -28.423 1.00 80.06 84 GLN A O 1
ATOM 647 N N . ILE A 1 85 ? 7.997 9.196 -28.144 1.00 81.69 85 ILE A N 1
ATOM 648 C CA . ILE A 1 85 ? 7.570 8.726 -26.826 1.00 81.69 85 ILE A CA 1
ATOM 649 C C . ILE A 1 85 ? 7.847 9.820 -25.778 1.00 81.69 85 ILE A C 1
ATOM 651 O O . ILE A 1 85 ? 8.977 10.328 -25.723 1.00 81.69 85 ILE A O 1
ATOM 655 N N . PRO A 1 86 ? 6.873 10.166 -24.915 1.00 83.56 86 PRO A N 1
ATOM 656 C CA . PRO A 1 86 ? 7.106 11.106 -23.827 1.00 83.56 86 PRO A CA 1
ATOM 657 C C . PRO A 1 86 ? 8.010 10.505 -22.741 1.00 83.56 86 PRO A C 1
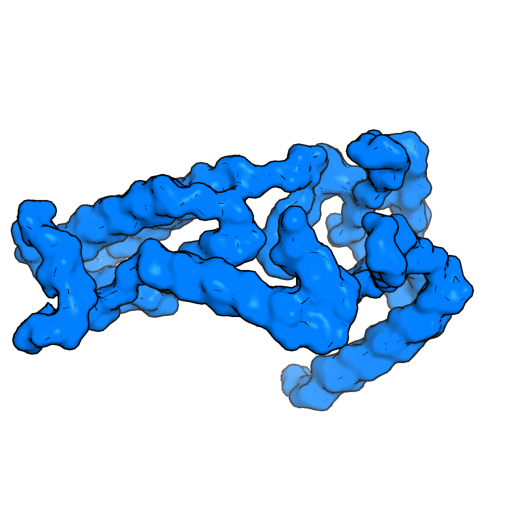ATOM 659 O O . PRO A 1 86 ? 8.021 9.294 -22.481 1.00 83.56 86 PRO A O 1
ATOM 662 N N . THR A 1 87 ? 8.800 11.366 -22.103 1.00 81.06 87 THR A N 1
ATOM 663 C CA . THR A 1 87 ? 9.686 10.978 -20.996 1.00 81.06 87 THR A CA 1
ATOM 664 C C . THR A 1 87 ? 8.867 10.717 -19.730 1.00 81.06 87 THR A C 1
ATOM 666 O O . THR A 1 87 ? 7.863 11.388 -19.502 1.00 81.06 87 THR A O 1
ATOM 669 N N . VAL A 1 88 ? 9.315 9.799 -18.864 1.00 80.69 88 VAL A N 1
ATOM 670 C CA . VAL A 1 88 ? 8.687 9.551 -17.544 1.00 80.69 88 VAL A CA 1
ATOM 671 C C . VAL A 1 88 ? 8.584 10.833 -16.697 1.00 80.69 88 VAL A C 1
ATOM 673 O O . VAL A 1 88 ? 7.647 10.985 -15.919 1.00 80.69 88 VAL A O 1
ATOM 676 N N . SER A 1 89 ? 9.503 11.787 -16.882 1.00 76.19 89 SER A N 1
ATOM 677 C CA . SER A 1 89 ? 9.453 13.112 -16.248 1.00 76.19 89 SER A CA 1
ATOM 678 C C . SER A 1 89 ? 8.270 13.970 -16.702 1.00 76.19 89 SER A C 1
ATOM 680 O O . SER A 1 89 ? 7.748 14.743 -15.907 1.00 76.19 89 SER A O 1
ATOM 682 N N . GLN A 1 90 ? 7.868 13.858 -17.971 1.00 79.81 90 GLN A N 1
ATOM 683 C CA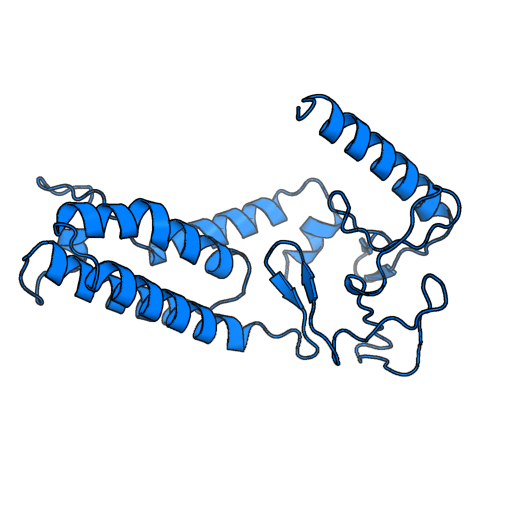 . GLN A 1 90 ? 6.743 14.611 -18.534 1.00 79.81 90 GLN A CA 1
ATOM 684 C C . GLN A 1 90 ? 5.421 13.947 -18.162 1.00 79.81 90 GLN A C 1
ATOM 686 O O . GLN A 1 90 ? 4.477 14.609 -17.744 1.00 79.81 90 GLN A O 1
ATOM 691 N N . GLU A 1 91 ? 5.374 12.622 -18.296 1.00 83.31 91 GLU A N 1
ATOM 692 C CA . GLU A 1 91 ? 4.196 11.825 -18.002 1.00 83.31 91 GLU A CA 1
ATOM 693 C C . GLU A 1 91 ? 4.601 10.571 -17.212 1.00 83.31 91 GLU A C 1
ATOM 695 O O . GLU A 1 91 ? 5.167 9.638 -17.799 1.00 83.31 91 GLU A O 1
ATOM 700 N N . PRO A 1 92 ? 4.316 10.517 -15.895 1.00 83.12 92 PRO A N 1
ATOM 701 C CA . PRO A 1 92 ? 4.657 9.364 -15.073 1.00 83.12 92 PRO A CA 1
ATOM 702 C C . PRO A 1 92 ? 3.886 8.123 -15.530 1.00 83.12 92 PRO A C 1
ATOM 704 O O . PRO A 1 92 ? 2.746 8.207 -15.991 1.00 83.12 92 PRO A O 1
ATOM 707 N N . VAL A 1 93 ? 4.498 6.950 -15.369 1.00 84.69 93 VAL A N 1
ATOM 708 C CA . VAL A 1 93 ? 3.912 5.667 -15.786 1.00 84.69 93 VAL A CA 1
ATOM 709 C C . VAL A 1 93 ? 3.589 4.802 -14.583 1.00 84.69 93 VAL A C 1
ATOM 711 O O . VAL A 1 93 ? 4.344 4.752 -13.614 1.00 84.69 93 VAL A O 1
ATOM 714 N N . LYS A 1 94 ? 2.465 4.090 -14.649 1.00 83.81 94 LYS A N 1
ATOM 715 C CA . LYS A 1 94 ? 2.119 3.054 -13.681 1.00 83.81 94 LYS A CA 1
ATOM 716 C C . LYS A 1 94 ? 2.424 1.691 -14.286 1.00 83.81 94 LYS A C 1
ATOM 718 O O . LYS A 1 94 ? 1.832 1.348 -15.302 1.00 83.81 94 LYS A O 1
ATOM 723 N N . ASN A 1 95 ? 3.293 0.921 -13.644 1.00 80.19 95 ASN A N 1
ATOM 724 C CA . ASN A 1 95 ? 3.623 -0.445 -14.037 1.00 80.19 95 ASN A CA 1
ATOM 725 C C . ASN A 1 95 ? 3.432 -1.387 -12.837 1.00 80.19 95 ASN A C 1
ATOM 727 O O . ASN A 1 95 ? 3.890 -1.083 -11.737 1.00 80.19 95 ASN A O 1
ATOM 731 N N . LEU A 1 96 ? 2.685 -2.482 -13.022 1.00 80.50 96 LEU A N 1
ATOM 732 C CA . LEU A 1 96 ? 2.332 -3.463 -11.978 1.00 80.50 96 LEU A CA 1
ATOM 733 C C . LEU A 1 96 ? 1.866 -2.848 -10.648 1.00 80.50 96 LEU A C 1
ATOM 735 O O . LEU A 1 96 ? 2.186 -3.316 -9.560 1.00 80.50 96 LEU A O 1
ATOM 739 N N . GLY A 1 97 ? 1.099 -1.759 -10.715 1.00 80.00 97 GLY A N 1
ATOM 740 C CA . GLY A 1 97 ? 0.598 -1.081 -9.518 1.00 80.00 97 GLY A CA 1
ATOM 741 C C . GLY A 1 97 ? 1.542 -0.040 -8.910 1.00 80.00 97 GLY A C 1
ATOM 742 O O . GLY A 1 97 ? 1.065 0.768 -8.109 1.00 80.00 97 GLY A O 1
ATOM 743 N N . ARG A 1 98 ? 2.813 0.004 -9.326 1.00 85.62 98 ARG A N 1
ATOM 744 C CA . ARG A 1 98 ? 3.814 0.986 -8.895 1.00 85.62 98 ARG A CA 1
ATOM 745 C C . ARG A 1 98 ? 3.890 2.159 -9.867 1.00 85.62 98 ARG A C 1
ATOM 747 O O . ARG A 1 98 ? 3.924 1.969 -11.080 1.00 85.62 98 ARG A O 1
ATOM 754 N N . TRP A 1 99 ? 3.911 3.375 -9.339 1.00 85.12 99 TRP A N 1
ATOM 755 C CA . TRP A 1 99 ? 4.160 4.583 -10.119 1.00 85.12 99 TRP A CA 1
ATOM 756 C C . TRP A 1 99 ? 5.656 4.847 -10.241 1.00 85.12 99 TRP A C 1
ATOM 758 O O . TRP A 1 99 ? 6.375 4.802 -9.247 1.00 85.12 99 TRP A O 1
ATOM 768 N N . TYR A 1 100 ? 6.083 5.175 -11.453 1.00 82.56 100 TYR A N 1
ATOM 769 C CA . TYR A 1 100 ? 7.422 5.639 -11.777 1.00 82.56 100 TYR A CA 1
ATOM 770 C C . TYR A 1 100 ? 7.319 7.095 -12.221 1.00 82.56 100 TYR A C 1
ATOM 772 O O . TYR A 1 100 ? 6.594 7.418 -13.166 1.00 82.56 100 TYR A O 1
ATOM 780 N N . ASP A 1 101 ? 8.020 7.965 -11.506 1.00 81.44 101 ASP A N 1
ATOM 781 C CA . ASP A 1 101 ? 8.158 9.389 -11.790 1.00 81.44 101 ASP A CA 1
ATOM 782 C C . ASP A 1 101 ? 9.646 9.765 -11.838 1.00 81.44 101 ASP A C 1
ATOM 784 O O . ASP A 1 101 ? 10.517 8.951 -11.534 1.00 81.44 101 ASP A O 1
ATOM 788 N N . SER A 1 102 ? 9.959 10.996 -12.243 1.00 74.81 102 SER A N 1
ATOM 789 C CA . SER A 1 102 ? 11.345 11.475 -12.335 1.00 74.81 102 SER A CA 1
ATOM 790 C C . SER A 1 102 ? 12.078 11.524 -10.994 1.00 74.81 102 SER A C 1
ATOM 792 O O . SER A 1 102 ? 13.307 11.511 -10.977 1.00 74.81 102 SER A O 1
ATOM 794 N N . SER A 1 103 ? 11.349 11.588 -9.875 1.00 75.19 103 SER A N 1
ATOM 795 C CA . SER A 1 103 ? 11.946 11.617 -8.542 1.00 75.19 103 SER A CA 1
ATOM 796 C C . SER A 1 103 ? 12.460 10.241 -8.134 1.00 75.19 103 SER A C 1
ATOM 798 O O . SER A 1 103 ? 13.433 10.168 -7.386 1.00 75.19 103 SER A O 1
ATOM 800 N N . MET A 1 104 ? 11.819 9.168 -8.620 1.00 73.94 104 MET A N 1
ATOM 801 C CA . MET A 1 104 ? 12.091 7.774 -8.242 1.00 73.94 104 MET A CA 1
ATOM 802 C C . MET A 1 104 ? 12.033 7.541 -6.719 1.00 73.94 104 MET A C 1
ATOM 804 O O . MET A 1 104 ? 12.583 6.566 -6.211 1.00 73.94 104 MET A O 1
ATOM 808 N N . LYS A 1 105 ? 11.373 8.444 -5.979 1.00 80.69 105 LYS A N 1
ATOM 809 C CA . LYS A 1 105 ? 11.237 8.404 -4.521 1.00 80.69 105 LYS A CA 1
ATOM 810 C C . LYS A 1 105 ? 9.820 8.019 -4.129 1.00 80.69 105 LYS A C 1
ATOM 812 O O . LYS A 1 105 ? 8.844 8.584 -4.620 1.00 80.69 105 LYS A O 1
ATOM 817 N N . ASP A 1 106 ? 9.718 7.157 -3.126 1.00 83.00 106 ASP A N 1
ATOM 818 C CA . ASP A 1 106 ? 8.432 6.683 -2.613 1.00 83.00 106 ASP A CA 1
ATOM 819 C C . ASP A 1 106 ? 7.844 7.584 -1.506 1.00 83.00 106 ASP A C 1
ATOM 821 O O . ASP A 1 106 ? 6.732 7.350 -1.037 1.00 83.00 106 ASP A O 1
ATOM 825 N N . THR A 1 107 ? 8.523 8.671 -1.116 1.00 80.19 107 THR A N 1
ATOM 826 C CA . THR A 1 107 ? 8.129 9.522 0.026 1.00 80.19 107 THR A CA 1
ATOM 827 C C . THR A 1 107 ? 6.696 10.059 -0.082 1.00 80.19 107 THR A C 1
ATOM 829 O O . THR A 1 107 ? 5.953 10.048 0.899 1.00 80.19 107 THR A O 1
ATOM 832 N N . ARG A 1 108 ? 6.260 10.480 -1.279 1.00 86.12 108 ARG A N 1
ATOM 833 C CA . ARG A 1 108 ? 4.890 10.985 -1.496 1.00 86.12 108 ARG A CA 1
ATOM 834 C C . ARG A 1 108 ? 3.832 9.880 -1.372 1.00 86.12 108 ARG A C 1
ATOM 836 O O . ARG A 1 108 ? 2.692 10.152 -1.004 1.00 86.12 108 ARG A O 1
ATOM 843 N N . ARG A 1 109 ? 4.210 8.623 -1.620 1.00 89.31 109 ARG A N 1
ATOM 844 C CA . ARG A 1 109 ? 3.302 7.465 -1.659 1.00 89.31 109 ARG A CA 1
ATOM 845 C C . ARG A 1 109 ? 2.781 7.093 -0.277 1.00 89.31 109 ARG A C 1
ATOM 847 O O . ARG A 1 109 ? 1.638 6.654 -0.158 1.00 89.31 109 ARG A O 1
ATOM 854 N N . GLY A 1 110 ? 3.565 7.351 0.770 1.00 89.38 110 GLY A N 1
ATOM 855 C CA . GLY A 1 110 ? 3.104 7.239 2.155 1.00 89.38 110 GLY A CA 1
ATOM 856 C C . GLY A 1 110 ? 1.935 8.183 2.455 1.00 89.38 110 GLY A C 1
ATOM 857 O O . GLY A 1 110 ? 0.899 7.742 2.955 1.00 89.38 110 GLY A O 1
ATOM 858 N N . ALA A 1 111 ? 2.064 9.461 2.078 1.00 91.25 111 ALA A N 1
ATOM 859 C CA . ALA A 1 111 ? 1.013 10.463 2.270 1.00 91.25 111 ALA A CA 1
ATOM 860 C C . ALA A 1 111 ? -0.251 10.138 1.454 1.00 91.25 111 ALA A C 1
ATOM 862 O O . ALA A 1 111 ? -1.348 10.128 2.009 1.00 91.25 111 ALA A O 1
ATOM 863 N N . GLU A 1 112 ? -0.090 9.769 0.179 1.00 92.88 112 GLU A N 1
ATOM 864 C CA . GLU A 1 112 ? -1.196 9.335 -0.690 1.00 92.88 112 GLU A CA 1
ATOM 865 C C . GLU A 1 112 ? -1.937 8.113 -0.106 1.00 92.88 112 GLU A C 1
ATOM 867 O O . GLU A 1 112 ? -3.164 8.036 -0.140 1.00 92.88 112 GLU A O 1
ATOM 872 N N . THR A 1 113 ? -1.211 7.157 0.486 1.00 93.81 113 THR A N 1
ATOM 873 C CA . THR A 1 113 ? -1.815 5.964 1.110 1.00 93.81 113 THR A CA 1
ATOM 874 C C . THR A 1 113 ? -2.593 6.317 2.382 1.00 93.81 113 THR A C 1
ATOM 876 O O . THR A 1 113 ? -3.664 5.757 2.636 1.00 93.81 113 THR A O 1
ATOM 879 N N . LEU A 1 114 ? -2.093 7.267 3.176 1.00 94.62 114 LEU A N 1
ATOM 880 C CA . LEU A 1 114 ? -2.789 7.786 4.356 1.00 94.62 114 LEU A CA 1
ATOM 881 C C . LEU A 1 114 ? -4.082 8.527 3.971 1.00 94.62 114 LEU A C 1
ATOM 883 O O . LEU A 1 114 ? -5.110 8.377 4.644 1.00 94.62 114 LEU A O 1
ATOM 887 N N . GLU A 1 115 ? -4.038 9.327 2.908 1.00 95.75 115 GLU A N 1
ATOM 888 C CA . GLU A 1 115 ? -5.199 10.028 2.355 1.00 95.75 115 GLU A CA 1
ATOM 889 C C . GLU A 1 115 ? -6.241 9.030 1.842 1.00 95.75 115 GLU A C 1
ATOM 891 O O . GLU A 1 115 ? -7.375 9.039 2.321 1.00 95.75 115 GLU A O 1
ATOM 896 N N . LEU A 1 116 ? -5.822 8.056 1.027 1.00 95.06 116 LEU A N 1
ATOM 897 C CA . LEU A 1 116 ? -6.667 6.959 0.549 1.00 95.06 116 LEU A CA 1
ATOM 898 C C . LEU A 1 116 ? -7.364 6.214 1.696 1.00 95.06 116 LEU A C 1
ATOM 900 O O . LEU A 1 116 ? -8.558 5.900 1.610 1.00 95.06 116 LEU A O 1
ATOM 904 N N . ALA A 1 117 ? -6.627 5.905 2.768 1.00 96.31 117 ALA A N 1
ATOM 905 C CA . ALA A 1 117 ? -7.192 5.281 3.959 1.00 96.31 117 ALA A CA 1
ATOM 906 C C . ALA A 1 117 ? -8.249 6.182 4.609 1.00 96.31 117 ALA A C 1
ATOM 908 O O . ALA A 1 117 ? -9.324 5.709 4.975 1.00 96.31 117 ALA A O 1
ATOM 909 N N . SER A 1 118 ? -7.970 7.481 4.719 1.00 97.25 118 SER A N 1
ATOM 910 C CA . SER A 1 118 ? -8.865 8.458 5.349 1.00 97.25 118 SER A CA 1
ATOM 911 C C . SER A 1 118 ? -10.166 8.621 4.563 1.00 97.25 118 SER A C 1
ATOM 913 O O . SER A 1 118 ? -11.248 8.526 5.144 1.00 97.25 118 SER A O 1
ATOM 915 N N . GLU A 1 119 ? -10.075 8.793 3.246 1.00 97.56 119 GLU A N 1
ATOM 916 C CA . GLU A 1 119 ? -11.228 8.897 2.350 1.00 97.56 119 GLU A CA 1
ATOM 917 C C . GLU A 1 119 ? -12.070 7.621 2.359 1.00 97.56 119 GLU A C 1
ATOM 919 O O . GLU A 1 119 ? -13.294 7.672 2.496 1.00 97.56 119 GLU A O 1
ATOM 924 N N . SER A 1 120 ? -11.419 6.457 2.284 1.00 96.69 120 SER A N 1
ATOM 925 C CA . SER A 1 120 ? -12.119 5.171 2.281 1.00 96.69 120 SER A CA 1
ATOM 926 C C . SER A 1 120 ? -12.827 4.909 3.616 1.00 96.69 120 SER A C 1
ATOM 928 O O . SER A 1 120 ? -13.965 4.440 3.629 1.00 96.69 120 SER A O 1
ATOM 930 N N . LEU A 1 121 ? -12.203 5.252 4.750 1.00 97.12 121 LEU A N 1
ATOM 931 C CA . LEU A 1 121 ? -12.835 5.167 6.071 1.00 97.12 121 LEU A CA 1
ATOM 932 C C . LEU A 1 121 ? -14.024 6.122 6.197 1.00 97.12 121 LEU A C 1
ATOM 934 O O . LEU A 1 121 ? -15.057 5.740 6.749 1.00 97.12 121 LEU A O 1
ATOM 938 N N . LEU A 1 122 ? -13.914 7.342 5.663 1.00 97.44 122 LEU A N 1
ATOM 939 C CA . LEU A 1 122 ? -15.023 8.294 5.615 1.00 97.44 122 LEU A CA 1
ATOM 940 C C . LEU A 1 122 ? -16.184 7.762 4.768 1.00 97.44 122 LEU A C 1
ATOM 942 O O . LEU A 1 122 ? -17.333 7.852 5.204 1.00 97.44 122 LEU A O 1
ATOM 946 N N . ALA A 1 123 ? -15.898 7.170 3.608 1.00 97.06 123 ALA A N 1
ATOM 947 C CA . ALA A 1 123 ? -16.904 6.556 2.745 1.00 97.06 123 ALA A CA 1
ATOM 948 C C . ALA A 1 123 ? -17.633 5.401 3.455 1.00 97.06 123 ALA A C 1
ATOM 950 O O . ALA A 1 123 ? -18.864 5.374 3.486 1.00 97.06 123 ALA A O 1
ATOM 951 N N . ILE A 1 124 ? -16.893 4.502 4.117 1.00 96.62 124 ILE A N 1
ATOM 952 C CA . ILE A 1 124 ? -17.482 3.420 4.924 1.00 96.62 124 ILE A CA 1
ATOM 953 C C . ILE A 1 124 ? -18.272 3.995 6.105 1.00 96.62 124 ILE A C 1
ATOM 955 O O . ILE A 1 124 ? -19.346 3.512 6.438 1.00 96.62 124 ILE A O 1
ATOM 959 N N . ASN A 1 125 ? -17.792 5.052 6.757 1.00 96.62 125 ASN A N 1
ATOM 960 C CA . ASN A 1 125 ? -18.520 5.643 7.873 1.00 96.62 125 ASN A CA 1
ATOM 961 C C . ASN A 1 125 ? -19.859 6.256 7.430 1.00 96.62 125 ASN A C 1
ATOM 963 O O . ASN A 1 125 ? -20.839 6.129 8.168 1.00 96.62 125 ASN A O 1
ATOM 967 N N . LYS A 1 126 ? -19.894 6.894 6.252 1.00 96.50 126 LYS A N 1
ATOM 968 C CA . LYS A 1 126 ? -21.085 7.529 5.666 1.00 96.50 126 LYS A CA 1
ATOM 969 C C . LYS A 1 126 ? -22.101 6.532 5.108 1.00 96.50 126 LYS A C 1
ATOM 971 O O . LYS A 1 126 ? -23.249 6.914 4.910 1.00 96.50 126 LYS A O 1
ATOM 976 N N . CYS A 1 127 ? -21.726 5.276 4.863 1.00 94.31 127 CYS A N 1
ATOM 977 C CA . CYS A 1 127 ? -22.691 4.303 4.365 1.00 94.31 127 CYS A CA 1
ATOM 978 C C . CYS A 1 127 ? -23.762 3.982 5.428 1.00 94.31 127 CYS A C 1
ATOM 980 O O . CYS A 1 127 ? -23.489 3.967 6.634 1.00 94.31 127 CYS A O 1
ATOM 982 N N . GLY A 1 128 ? -24.985 3.692 4.978 1.00 93.75 128 GLY A N 1
ATOM 983 C CA . GLY A 1 128 ? -26.123 3.331 5.837 1.00 93.75 128 GLY A CA 1
ATOM 984 C C . GLY A 1 128 ? -26.037 1.929 6.456 1.00 93.75 128 GLY A C 1
ATOM 985 O O . GLY A 1 128 ? -27.025 1.428 6.981 1.00 93.75 128 GLY A O 1
ATOM 986 N N . LEU A 1 129 ? -24.880 1.264 6.374 1.00 95.00 129 LEU A N 1
ATOM 987 C CA . LEU A 1 129 ? -24.695 -0.085 6.900 1.00 95.00 129 LEU A CA 1
ATOM 988 C C . LEU A 1 129 ? -24.620 -0.093 8.433 1.00 95.00 129 LEU A C 1
ATOM 990 O O . LEU A 1 129 ? -24.114 0.839 9.065 1.00 95.00 129 LEU A O 1
ATOM 994 N N . GLN A 1 130 ? -25.048 -1.202 9.035 1.00 94.81 130 GLN A N 1
ATOM 995 C CA . GLN A 1 130 ? -24.831 -1.452 10.462 1.00 94.81 130 GLN A CA 1
ATOM 996 C C . GLN A 1 130 ? -23.331 -1.585 10.772 1.00 94.81 130 GLN A C 1
ATOM 998 O O . GLN A 1 130 ? -22.538 -1.997 9.921 1.00 94.81 130 GLN A O 1
ATOM 1003 N N . GLY A 1 131 ? -22.946 -1.306 12.020 1.00 93.88 131 GLY A N 1
ATOM 1004 C CA . GLY A 1 131 ? -21.549 -1.316 12.464 1.00 93.88 131 GLY A CA 1
ATOM 1005 C C . GLY A 1 131 ? -20.781 -2.598 12.121 1.00 93.88 131 GLY A C 1
ATOM 1006 O O . GLY A 1 131 ? -19.691 -2.534 11.558 1.00 93.88 131 GLY A O 1
ATOM 1007 N N . LYS A 1 132 ? -21.395 -3.769 12.337 1.00 92.44 132 LYS A N 1
ATOM 1008 C CA . LYS A 1 132 ? -20.809 -5.076 11.983 1.00 92.44 132 LYS A CA 1
ATOM 1009 C C . LYS A 1 132 ? -20.456 -5.207 10.494 1.00 92.44 132 LYS A C 1
ATOM 1011 O O . LYS A 1 132 ? -19.415 -5.759 10.152 1.00 92.44 132 LYS A O 1
ATOM 1016 N N . PHE A 1 133 ? -21.283 -4.655 9.605 1.00 94.62 133 PHE A N 1
ATOM 1017 C CA . PHE A 1 133 ? -21.046 -4.695 8.161 1.00 94.62 133 PHE A CA 1
ATOM 1018 C C . PHE A 1 133 ? -19.995 -3.667 7.727 1.00 94.62 133 PHE A C 1
ATOM 1020 O O . PHE A 1 133 ? -19.204 -3.950 6.835 1.00 94.62 133 PHE A O 1
ATOM 1027 N N . LYS A 1 134 ? -19.901 -2.515 8.404 1.00 96.12 134 LYS A N 1
ATOM 1028 C CA . LYS A 1 134 ? -18.801 -1.553 8.193 1.00 96.12 134 LYS A CA 1
ATOM 1029 C C . LYS A 1 134 ? -17.445 -2.167 8.526 1.00 96.12 134 LYS A C 1
ATOM 1031 O O . LYS A 1 134 ? -16.485 -2.006 7.776 1.00 96.12 134 LYS A O 1
ATOM 1036 N N . ILE A 1 135 ? -17.388 -2.929 9.615 1.00 94.12 135 ILE A N 1
ATOM 1037 C CA . ILE A 1 135 ? -16.194 -3.678 10.018 1.00 94.12 135 ILE A CA 1
ATOM 1038 C C . ILE A 1 135 ? -15.861 -4.766 9.001 1.00 94.12 135 ILE A C 1
ATOM 1040 O O . ILE A 1 135 ? -14.697 -4.945 8.652 1.00 94.12 135 ILE A O 1
ATOM 1044 N N . TRP A 1 136 ? -16.872 -5.456 8.473 1.00 94.31 136 TRP A N 1
ATOM 1045 C CA . TRP A 1 136 ? -16.671 -6.408 7.386 1.00 94.31 136 TRP A CA 1
ATOM 1046 C C . TRP A 1 136 ? -16.048 -5.732 6.150 1.00 94.31 136 TRP A C 1
ATOM 1048 O O . TRP A 1 136 ? -15.035 -6.209 5.639 1.00 94.31 136 TRP A O 1
ATOM 1058 N N . CYS A 1 137 ? -16.561 -4.570 5.724 1.00 95.25 137 CYS A N 1
ATOM 1059 C CA . CYS A 1 137 ? -15.975 -3.791 4.626 1.00 95.25 137 CYS A CA 1
ATOM 1060 C C . CYS A 1 137 ? -14.528 -3.373 4.923 1.00 95.25 137 CYS A C 1
ATOM 1062 O O . CYS A 1 137 ? -13.657 -3.475 4.059 1.00 95.25 137 CYS A O 1
ATOM 1064 N N . LEU A 1 138 ? -14.243 -2.936 6.151 1.00 94.69 138 LEU A N 1
ATOM 1065 C CA . LEU A 1 138 ? -12.881 -2.628 6.580 1.00 94.69 138 LEU A CA 1
ATOM 1066 C C . LEU A 1 138 ? -11.959 -3.848 6.420 1.00 94.69 138 LEU A C 1
ATOM 1068 O O . LEU A 1 138 ? -10.894 -3.743 5.815 1.00 94.69 138 LEU A O 1
ATOM 1072 N N . GLN A 1 139 ? -12.387 -5.006 6.917 1.00 93.25 139 GLN A N 1
ATOM 1073 C CA . GLN A 1 139 ? -11.574 -6.216 7.007 1.00 93.25 139 GLN A CA 1
ATOM 1074 C C . GLN A 1 139 ? -11.302 -6.894 5.661 1.00 93.25 139 GLN A C 1
ATOM 1076 O O . GLN A 1 139 ? -10.214 -7.444 5.446 1.00 93.25 139 GLN A O 1
ATOM 1081 N N . PHE A 1 140 ? -12.296 -6.884 4.775 1.00 92.69 140 PHE A N 1
ATOM 1082 C CA . PHE A 1 140 ? -12.270 -7.650 3.529 1.00 92.69 140 PHE A CA 1
ATOM 1083 C C . PHE A 1 140 ? -12.163 -6.789 2.273 1.00 92.69 140 PHE A C 1
ATOM 1085 O O . PHE A 1 140 ? -11.847 -7.325 1.217 1.00 92.69 140 PHE A O 1
ATOM 1092 N N . MET A 1 141 ? -12.357 -5.471 2.369 1.00 94.50 141 MET A N 1
ATOM 1093 C CA . MET A 1 141 ? -12.192 -4.563 1.229 1.00 94.50 141 MET A CA 1
ATOM 1094 C C . MET A 1 141 ? -11.061 -3.567 1.473 1.00 94.50 141 MET A C 1
ATOM 1096 O O . MET A 1 141 ? -10.103 -3.522 0.703 1.00 94.50 141 MET A O 1
ATOM 1100 N N . LEU A 1 142 ? -11.138 -2.785 2.555 1.00 95.44 142 LEU A N 1
ATOM 1101 C CA . LEU A 1 142 ? -10.192 -1.689 2.771 1.00 95.44 142 LEU A CA 1
ATOM 1102 C C . LEU A 1 142 ? -8.794 -2.183 3.149 1.00 95.44 142 LEU A C 1
ATOM 1104 O O . LEU A 1 142 ? -7.823 -1.750 2.539 1.00 95.44 142 LEU A O 1
ATOM 1108 N N . ILE A 1 143 ? -8.673 -3.098 4.113 1.00 94.75 143 ILE A N 1
ATOM 1109 C CA . ILE A 1 143 ? -7.365 -3.623 4.527 1.00 94.75 143 ILE A CA 1
ATOM 1110 C C . ILE A 1 143 ? -6.622 -4.262 3.340 1.00 94.75 143 ILE A C 1
ATOM 1112 O O . ILE A 1 143 ? -5.493 -3.850 3.092 1.00 94.75 143 ILE A O 1
ATOM 1116 N N . PRO A 1 144 ? -7.214 -5.178 2.543 1.00 93.69 144 PRO A N 1
ATOM 1117 C CA . PRO A 1 144 ? -6.550 -5.699 1.344 1.00 93.69 144 PRO A CA 1
ATOM 1118 C C . PRO A 1 144 ? -6.140 -4.607 0.347 1.00 93.69 144 PRO A C 1
ATOM 1120 O O . PRO A 1 144 ? -5.028 -4.646 -0.177 1.00 93.69 144 PRO A O 1
ATOM 1123 N N . LYS A 1 145 ? -6.995 -3.595 0.136 1.00 94.25 145 LYS A N 1
ATOM 1124 C CA . LYS A 1 145 ? -6.694 -2.448 -0.733 1.00 94.25 145 LYS A CA 1
ATOM 1125 C C . LYS A 1 145 ? -5.497 -1.630 -0.235 1.00 94.25 145 LYS A C 1
ATOM 1127 O O . LYS A 1 145 ? -4.732 -1.147 -1.062 1.00 94.25 145 LYS A O 1
ATOM 1132 N N . LEU A 1 146 ? -5.331 -1.473 1.080 1.00 95.00 146 LEU A N 1
ATOM 1133 C CA . LEU A 1 146 ? -4.203 -0.759 1.692 1.00 95.00 146 LEU A CA 1
ATOM 1134 C C . LEU A 1 146 ? -2.927 -1.603 1.744 1.00 95.00 146 LEU A C 1
ATOM 1136 O O . LEU A 1 146 ? -1.838 -1.059 1.614 1.00 95.00 146 LEU A O 1
ATOM 1140 N N . LEU A 1 147 ? -3.033 -2.924 1.902 1.00 94.12 147 LEU A N 1
ATOM 1141 C CA . LEU A 1 147 ? -1.858 -3.795 1.967 1.00 94.12 147 LEU A CA 1
ATOM 1142 C C . LEU A 1 147 ? -1.053 -3.796 0.664 1.00 94.12 147 LEU A C 1
ATOM 1144 O O . LEU A 1 147 ? 0.165 -3.904 0.723 1.00 94.12 147 LEU A O 1
ATOM 1148 N N . TRP A 1 148 ? -1.698 -3.627 -0.494 1.00 92.06 148 TRP A N 1
ATOM 1149 C CA . TRP A 1 148 ? -0.995 -3.556 -1.777 1.00 92.06 148 TRP A CA 1
ATOM 1150 C C . TRP A 1 148 ? -0.003 -2.378 -1.883 1.00 92.06 148 TRP A C 1
ATOM 1152 O O . TRP A 1 148 ? 1.184 -2.637 -2.073 1.00 92.06 148 TRP A O 1
ATOM 1162 N N . PRO A 1 149 ? -0.403 -1.097 -1.726 1.00 92.50 149 PRO A N 1
ATOM 1163 C CA . PRO A 1 149 ? 0.548 0.015 -1.752 1.00 92.50 149 PRO A CA 1
ATOM 1164 C C . PRO A 1 149 ? 1.574 -0.068 -0.616 1.00 92.50 149 PRO A C 1
ATOM 1166 O O . PRO A 1 149 ? 2.736 0.254 -0.836 1.00 92.50 149 PRO A O 1
ATOM 1169 N N . LEU A 1 150 ? 1.180 -0.556 0.565 1.00 93.00 150 LEU A N 1
ATOM 1170 C CA . LEU A 1 150 ? 2.108 -0.777 1.676 1.00 93.00 150 LEU A CA 1
ATOM 1171 C C . LEU A 1 150 ? 3.174 -1.837 1.355 1.00 93.00 150 LEU A C 1
ATOM 1173 O O . LEU A 1 150 ? 4.304 -1.725 1.816 1.00 93.00 150 LEU A O 1
ATOM 1177 N N . LEU A 1 151 ? 2.841 -2.858 0.564 1.00 91.06 151 LEU A N 1
ATOM 1178 C CA . LEU A 1 151 ? 3.800 -3.866 0.118 1.00 91.06 151 LEU A CA 1
ATOM 1179 C C . LEU A 1 151 ? 4.745 -3.298 -0.949 1.00 91.06 151 LEU A C 1
ATOM 1181 O O . LEU A 1 151 ? 5.961 -3.436 -0.819 1.00 91.06 151 LEU A O 1
ATOM 1185 N N . VAL A 1 152 ? 4.179 -2.644 -1.968 1.00 89.00 152 VAL A N 1
ATOM 1186 C CA . VAL A 1 152 ? 4.883 -2.198 -3.183 1.00 89.00 152 VAL A CA 1
ATOM 1187 C C . VAL A 1 152 ? 5.839 -1.031 -2.933 1.00 89.00 152 VAL A C 1
ATOM 1189 O O . VAL A 1 152 ? 6.924 -1.008 -3.510 1.00 89.00 152 VAL A O 1
ATOM 1192 N N . TYR A 1 153 ? 5.442 -0.060 -2.110 1.00 90.56 153 TYR A N 1
ATOM 1193 C CA . TYR A 1 153 ? 6.242 1.135 -1.837 1.00 90.56 153 TYR A CA 1
ATOM 1194 C C . TYR A 1 153 ? 7.035 0.995 -0.546 1.00 90.56 153 TYR A C 1
ATOM 1196 O O . TYR A 1 153 ? 6.613 0.299 0.383 1.00 90.56 153 TYR A O 1
ATOM 1204 N N . ASP A 1 154 ? 8.165 1.690 -0.461 1.00 87.88 154 ASP A N 1
ATOM 1205 C CA . ASP A 1 154 ? 8.876 1.835 0.804 1.00 87.88 154 ASP A CA 1
ATOM 1206 C C . ASP A 1 154 ? 8.220 2.927 1.667 1.00 87.88 154 ASP A C 1
ATOM 1208 O O . ASP A 1 154 ? 8.379 4.126 1.432 1.00 87.88 154 ASP A O 1
ATOM 1212 N N . ILE A 1 155 ? 7.388 2.502 2.622 1.00 90.94 155 ILE A N 1
ATOM 1213 C CA . ILE A 1 155 ? 6.607 3.382 3.495 1.00 90.94 155 ILE A CA 1
ATOM 1214 C C . ILE A 1 155 ? 7.065 3.176 4.939 1.00 90.94 155 ILE A C 1
ATOM 1216 O O . ILE A 1 155 ? 7.044 2.064 5.464 1.00 90.94 155 ILE A O 1
ATOM 1220 N N . CYS A 1 156 ? 7.423 4.262 5.623 1.00 91.25 156 CYS A N 1
ATOM 1221 C CA . CYS A 1 156 ? 7.846 4.201 7.021 1.00 91.25 156 CYS A CA 1
ATOM 1222 C C . CYS A 1 156 ? 6.755 3.595 7.923 1.00 91.25 156 CYS A C 1
ATOM 1224 O O . CYS A 1 156 ? 5.571 3.922 7.793 1.00 91.25 156 CYS A O 1
ATOM 1226 N N . SER A 1 157 ? 7.155 2.779 8.905 1.00 91.94 157 SER A N 1
ATOM 1227 C CA . SER A 1 157 ? 6.232 2.150 9.867 1.00 91.94 157 SER A CA 1
ATOM 1228 C C . SER A 1 157 ? 5.376 3.164 10.628 1.00 91.94 157 SER A C 1
ATOM 1230 O O . SER A 1 157 ? 4.202 2.903 10.874 1.00 91.94 157 SER A O 1
ATOM 1232 N N . THR A 1 158 ? 5.914 4.354 10.903 1.00 94.12 158 THR A N 1
ATOM 1233 C CA . THR A 1 158 ? 5.199 5.471 11.543 1.00 94.12 158 THR A CA 1
ATOM 1234 C C . THR A 1 158 ? 3.967 5.918 10.751 1.00 94.12 158 THR A C 1
ATOM 1236 O O . THR A 1 158 ? 2.938 6.271 11.325 1.00 94.12 158 THR A O 1
ATOM 1239 N N . THR A 1 159 ? 4.023 5.857 9.416 1.00 93.94 159 THR A N 1
ATOM 1240 C CA . THR A 1 159 ? 2.868 6.171 8.559 1.00 93.94 159 THR A CA 1
ATOM 1241 C C . THR A 1 159 ? 1.804 5.082 8.673 1.00 93.94 159 THR A C 1
ATOM 1243 O O . THR A 1 159 ? 0.612 5.382 8.729 1.00 93.94 159 THR A O 1
ATOM 1246 N N . VAL A 1 160 ? 2.220 3.816 8.761 1.00 95.25 160 VAL A N 1
ATOM 1247 C CA . VAL A 1 160 ? 1.312 2.671 8.936 1.00 95.25 160 VAL A CA 1
ATOM 1248 C C . VAL A 1 160 ? 0.618 2.722 10.297 1.00 95.25 160 VAL A C 1
ATOM 1250 O O . VAL A 1 160 ? -0.593 2.521 10.372 1.00 95.25 160 VAL A O 1
ATOM 1253 N N . GLU A 1 161 ? 1.347 3.076 11.354 1.00 95.62 161 GLU A N 1
ATOM 1254 C CA . GLU A 1 161 ? 0.799 3.304 12.697 1.00 95.62 161 GLU A CA 1
ATOM 1255 C C . GLU A 1 161 ? -0.239 4.439 12.702 1.00 95.62 161 GLU A C 1
ATOM 1257 O O . GLU A 1 161 ? -1.303 4.315 13.309 1.00 95.62 161 GLU A O 1
ATOM 1262 N N . ALA A 1 162 ? 0.001 5.521 11.953 1.00 95.69 162 ALA A N 1
ATOM 1263 C CA . ALA A 1 162 ? -0.974 6.601 11.801 1.00 95.69 162 ALA A CA 1
ATOM 1264 C C . ALA A 1 162 ? -2.254 6.155 11.062 1.00 95.69 162 ALA A C 1
ATOM 1266 O O . ALA A 1 162 ? -3.360 6.577 11.421 1.00 95.69 162 ALA A O 1
ATOM 1267 N N . ILE A 1 163 ? -2.134 5.290 10.045 1.00 95.94 163 ILE A N 1
ATOM 1268 C CA . ILE A 1 163 ? -3.289 4.663 9.376 1.00 95.94 163 ILE A CA 1
ATOM 1269 C C . ILE A 1 163 ? -4.064 3.800 10.376 1.00 95.94 163 ILE A C 1
ATOM 1271 O O . ILE A 1 163 ? -5.291 3.886 10.458 1.00 95.94 163 ILE A O 1
ATOM 1275 N N . GLU A 1 164 ? -3.356 2.995 11.160 1.00 95.00 164 GLU A N 1
ATOM 1276 C CA . GLU A 1 164 ? -3.945 2.106 12.153 1.00 95.00 164 GLU A CA 1
ATOM 1277 C C . GLU A 1 164 ? -4.698 2.863 13.247 1.00 95.00 164 GLU A C 1
ATOM 1279 O O . GLU A 1 164 ? -5.842 2.528 13.547 1.00 95.00 164 GLU A O 1
ATOM 1284 N N . ALA A 1 165 ? -4.129 3.951 13.768 1.00 94.56 165 ALA A N 1
ATOM 1285 C CA . ALA A 1 165 ? -4.799 4.814 14.737 1.00 94.56 165 ALA A CA 1
ATOM 1286 C C . ALA A 1 165 ? -6.138 5.355 14.197 1.00 94.56 165 ALA A C 1
ATOM 1288 O O . ALA A 1 165 ? -7.150 5.374 14.910 1.00 94.56 165 ALA A O 1
ATOM 1289 N N . LYS A 1 166 ? -6.184 5.742 12.911 1.00 95.44 166 LYS A N 1
ATOM 1290 C CA . LYS A 1 166 ? -7.433 6.147 12.243 1.00 95.44 166 LYS A CA 1
ATOM 1291 C C . LYS A 1 166 ? -8.415 4.977 12.150 1.00 95.44 166 LYS A C 1
ATOM 1293 O O . LYS A 1 166 ? -9.585 5.150 12.495 1.00 95.44 166 LYS A O 1
ATOM 1298 N N . ILE A 1 167 ? -7.959 3.794 11.737 1.00 95.25 167 ILE A N 1
ATOM 1299 C CA . ILE A 1 167 ? -8.787 2.580 11.667 1.00 95.25 167 ILE A CA 1
ATOM 1300 C C . ILE A 1 167 ? -9.375 2.237 13.045 1.00 95.25 167 ILE A C 1
ATOM 1302 O O . ILE A 1 167 ? -10.578 1.981 13.140 1.00 95.25 167 ILE A O 1
ATOM 1306 N N . ASN A 1 168 ? -8.578 2.293 14.114 1.00 94.50 168 ASN A N 1
ATOM 1307 C CA . ASN A 1 168 ? -9.007 1.974 15.479 1.00 94.50 168 ASN A CA 1
ATOM 1308 C C . ASN A 1 168 ? -10.118 2.922 15.935 1.00 94.50 168 ASN A C 1
ATOM 1310 O O . ASN A 1 168 ? -11.147 2.468 16.437 1.00 94.50 168 ASN A O 1
ATOM 1314 N N . LYS A 1 169 ? -9.980 4.227 15.665 1.00 94.56 169 LYS A N 1
ATOM 1315 C CA . LYS A 1 169 ? -11.009 5.229 15.981 1.00 94.56 169 LYS A CA 1
ATOM 1316 C C . LYS A 1 169 ? -12.359 4.903 15.332 1.00 94.56 169 LYS A C 1
ATOM 1318 O O . LYS A 1 169 ? -13.389 4.927 16.009 1.00 94.56 169 LYS A O 1
ATOM 1323 N N . TYR A 1 170 ? -12.370 4.585 14.037 1.00 95.19 170 TYR A N 1
ATOM 1324 C CA . TYR A 1 170 ? -13.606 4.223 13.332 1.00 95.19 170 TYR A CA 1
ATOM 1325 C C . TYR A 1 170 ? -14.157 2.874 13.784 1.00 95.19 170 TYR A C 1
ATOM 1327 O O . TYR A 1 170 ? -15.361 2.740 13.982 1.00 95.19 170 TYR A O 1
ATOM 1335 N N . THR A 1 171 ? -13.286 1.896 14.008 1.00 94.00 171 THR A N 1
ATOM 1336 C CA . THR A 1 171 ? -13.691 0.561 14.449 1.00 94.00 171 THR A CA 1
ATOM 1337 C C . THR A 1 171 ? -14.363 0.614 15.818 1.00 94.00 171 THR A C 1
ATOM 1339 O O . THR A 1 171 ? -15.436 0.036 15.979 1.00 94.00 171 THR A O 1
ATOM 1342 N N . ARG A 1 172 ? -13.805 1.363 16.783 1.00 94.19 172 ARG A N 1
ATOM 1343 C CA . ARG A 1 172 ? -14.429 1.548 18.105 1.00 94.19 172 ARG A CA 1
ATOM 1344 C C . ARG A 1 172 ? -15.813 2.184 17.985 1.00 94.19 172 ARG A C 1
ATOM 1346 O O . ARG A 1 172 ? -16.776 1.678 18.557 1.00 94.19 172 ARG A O 1
ATOM 1353 N N . LYS A 1 173 ? -15.931 3.222 17.148 1.00 94.88 173 LYS A N 1
ATOM 1354 C CA . LYS A 1 173 ? -17.211 3.876 16.839 1.00 94.88 173 LYS A CA 1
ATOM 1355 C C . LYS A 1 173 ? -18.230 2.904 16.233 1.00 94.88 173 LYS A C 1
ATOM 1357 O O . LYS A 1 173 ? -19.392 2.936 16.616 1.00 94.88 173 LYS A O 1
ATOM 1362 N N . TRP A 1 174 ? -17.826 2.057 15.286 1.00 95.06 174 TRP A N 1
ATOM 1363 C CA . TRP A 1 174 ? -18.737 1.121 14.617 1.00 95.06 174 TRP A CA 1
ATOM 1364 C C . TRP A 1 174 ? -19.126 -0.073 15.490 1.00 95.06 174 TRP A C 1
ATOM 1366 O O . TRP A 1 174 ? -20.238 -0.572 15.357 1.00 95.06 174 TRP A O 1
ATOM 1376 N N . LEU A 1 175 ? -18.244 -0.516 16.387 1.00 92.25 175 LEU A N 1
ATOM 1377 C CA . LEU A 1 175 ? -18.548 -1.547 17.383 1.00 92.25 175 LEU A CA 1
ATOM 1378 C C . LEU A 1 175 ? -19.409 -1.029 18.543 1.00 92.25 175 LEU A C 1
ATOM 1380 O O . LEU A 1 175 ? -19.984 -1.839 19.262 1.00 92.25 175 LEU A O 1
ATOM 1384 N N . GLY A 1 176 ? -19.479 0.290 18.745 1.00 92.31 176 GLY A N 1
ATOM 1385 C CA . GLY A 1 176 ? -20.137 0.884 19.910 1.00 92.31 176 GLY A CA 1
ATOM 1386 C C . GLY A 1 176 ? -19.360 0.684 21.215 1.00 92.31 176 GLY A C 1
ATOM 1387 O O . GLY A 1 176 ? -19.951 0.735 22.288 1.00 92.31 176 GLY A O 1
ATOM 1388 N N . VAL A 1 177 ? -18.047 0.438 21.141 1.00 91.62 177 VAL A N 1
ATOM 1389 C CA . VAL A 1 177 ? -17.186 0.284 22.325 1.00 91.62 177 VAL A CA 1
ATOM 1390 C C . VAL A 1 177 ? -16.612 1.635 22.770 1.00 91.62 177 VAL A C 1
ATOM 1392 O O . VAL A 1 177 ? -16.464 2.540 21.940 1.00 91.62 177 VAL A O 1
ATOM 1395 N N . PRO A 1 178 ? -16.239 1.788 24.055 1.00 92.62 178 PRO A N 1
ATOM 1396 C CA . PRO A 1 178 ? -15.651 3.026 24.552 1.00 92.62 178 PRO A CA 1
ATOM 1397 C C . PRO A 1 178 ? -14.391 3.437 23.770 1.00 92.62 178 PRO A C 1
ATOM 1399 O O . PRO A 1 178 ? -13.571 2.581 23.425 1.00 92.62 178 PRO A O 1
ATOM 1402 N N . PRO A 1 179 ? -14.168 4.745 23.536 1.00 89.12 179 PRO A N 1
ATOM 1403 C CA . PRO A 1 179 ? -12.994 5.227 22.808 1.00 89.12 179 PRO A CA 1
ATOM 1404 C C . PRO A 1 179 ? -11.672 4.913 23.523 1.00 89.12 179 PRO A C 1
ATOM 1406 O O . PRO A 1 179 ? -10.648 4.826 22.850 1.00 89.12 179 PRO A O 1
ATOM 1409 N N . GLY A 1 180 ? -11.699 4.715 24.846 1.00 89.00 180 GLY A N 1
ATOM 1410 C CA . GLY A 1 180 ? -10.548 4.327 25.668 1.00 89.00 180 GLY A CA 1
ATOM 1411 C C . GLY A 1 180 ? -10.266 2.821 25.725 1.00 89.00 180 GLY A C 1
ATOM 1412 O O . GLY A 1 180 ? -9.360 2.416 26.446 1.00 89.00 180 GLY A O 1
ATOM 1413 N N . LEU A 1 181 ? -11.022 1.981 25.003 1.00 89.56 181 LEU A N 1
ATOM 1414 C CA . LEU A 1 181 ? -10.732 0.548 24.937 1.00 89.56 181 LEU A CA 1
ATOM 1415 C C . LEU A 1 181 ? -9.320 0.333 24.349 1.00 89.56 181 LEU A C 1
ATOM 1417 O O . LEU A 1 181 ? -9.047 0.844 23.257 1.00 89.56 181 LEU A O 1
ATOM 1421 N N . PRO A 1 182 ? -8.433 -0.423 25.025 1.00 89.75 182 PRO A N 1
ATOM 1422 C CA . PRO A 1 182 ? -7.080 -0.647 24.537 1.00 89.75 182 PRO A CA 1
ATOM 1423 C C . PRO A 1 182 ? -7.083 -1.492 23.260 1.00 89.75 182 PRO A C 1
ATOM 1425 O O . PRO A 1 182 ? -7.863 -2.436 23.124 1.00 89.75 182 PRO A O 1
ATOM 1428 N N . ASP A 1 183 ? -6.144 -1.212 22.355 1.00 89.31 183 ASP A N 1
ATOM 1429 C CA . ASP A 1 183 ? -6.011 -1.932 21.078 1.00 89.31 183 ASP A CA 1
ATOM 1430 C C . ASP A 1 183 ? -5.762 -3.429 21.272 1.00 89.31 183 ASP A C 1
ATOM 1432 O O . ASP A 1 183 ? -6.270 -4.255 20.513 1.00 89.31 183 ASP A O 1
ATOM 1436 N N . VAL A 1 184 ? -5.073 -3.805 22.354 1.00 88.25 184 VAL A N 1
ATOM 1437 C CA . VAL A 1 184 ? -4.877 -5.211 22.727 1.00 88.25 184 VAL A CA 1
ATOM 1438 C C . VAL A 1 184 ? -6.218 -5.929 22.875 1.00 88.25 184 VAL A C 1
ATOM 1440 O O . VAL A 1 184 ? -6.357 -7.042 22.383 1.00 88.25 184 VAL A O 1
ATOM 1443 N N . ALA A 1 185 ? -7.237 -5.305 23.470 1.00 87.00 185 ALA A N 1
ATOM 1444 C CA . ALA A 1 185 ? -8.552 -5.932 23.601 1.00 87.00 185 ALA A CA 1
ATOM 1445 C C . ALA A 1 185 ? -9.249 -6.134 22.242 1.00 87.00 185 ALA A C 1
ATOM 1447 O O . ALA A 1 185 ? -10.057 -7.049 22.103 1.00 87.00 185 ALA A O 1
ATOM 1448 N N . MET A 1 186 ? -8.922 -5.320 21.233 1.00 88.06 186 MET A N 1
ATOM 1449 C CA . MET A 1 186 ? -9.483 -5.440 19.885 1.00 88.06 186 MET A CA 1
ATOM 1450 C C . MET A 1 186 ? -8.796 -6.518 19.041 1.00 88.06 186 MET A C 1
ATOM 1452 O O . MET A 1 186 ? -9.461 -7.188 18.251 1.00 88.06 186 MET A O 1
ATOM 1456 N N . TYR A 1 187 ? -7.481 -6.683 19.203 1.00 90.19 187 TYR A N 1
ATOM 1457 C CA . TYR A 1 187 ? -6.656 -7.561 18.365 1.00 90.19 187 TYR A CA 1
ATOM 1458 C C . TYR A 1 187 ? -6.213 -8.862 19.053 1.00 90.19 187 TYR A C 1
ATOM 1460 O O . TYR A 1 187 ? -5.630 -9.738 18.408 1.00 90.19 187 TYR A O 1
ATOM 1468 N N . CYS A 1 188 ? -6.479 -9.031 20.352 1.00 88.19 188 CYS A N 1
ATOM 1469 C CA . CYS A 1 188 ? -6.065 -10.220 21.090 1.00 88.19 188 CYS A CA 1
ATOM 1470 C C . CYS A 1 188 ? -6.745 -11.486 20.552 1.00 88.19 188 CYS A C 1
ATOM 1472 O O . CYS A 1 188 ? -7.965 -11.632 20.580 1.00 88.19 188 CYS A O 1
ATOM 1474 N N . ARG A 1 189 ? -5.931 -12.463 20.135 1.00 85.62 189 ARG A N 1
ATOM 1475 C CA . ARG A 1 189 ? -6.410 -13.788 19.697 1.00 85.62 189 ARG A CA 1
ATOM 1476 C C . ARG A 1 189 ? -6.539 -14.806 20.834 1.00 85.62 189 ARG A C 1
ATOM 1478 O O . ARG A 1 189 ? -7.117 -15.873 20.632 1.00 85.62 189 ARG A O 1
ATOM 1485 N N . LYS A 1 190 ? -5.987 -14.494 22.012 1.00 86.69 190 LYS A N 1
ATOM 1486 C CA . LYS A 1 190 ? -5.975 -15.367 23.201 1.00 86.69 190 LYS A CA 1
ATOM 1487 C C . LYS A 1 190 ? -7.117 -15.073 24.182 1.00 86.69 190 LYS A C 1
ATOM 1489 O O . LYS A 1 190 ? -7.372 -15.884 25.065 1.00 86.69 190 LYS A O 1
ATOM 1494 N N . ALA A 1 191 ? -7.799 -13.938 24.040 1.00 83.06 191 ALA A N 1
ATOM 1495 C CA . ALA A 1 191 ? -8.920 -13.569 24.896 1.00 83.06 191 ALA A CA 1
ATOM 1496 C C . ALA A 1 191 ? -10.151 -14.458 24.638 1.00 83.06 191 ALA A C 1
ATOM 1498 O O . ALA A 1 191 ? -10.282 -15.074 23.577 1.00 83.06 191 ALA A O 1
ATOM 1499 N N . LYS A 1 192 ? -11.076 -14.496 25.611 1.00 83.69 192 LYS A N 1
ATOM 1500 C CA . LYS A 1 192 ? -12.371 -15.189 25.470 1.00 83.69 192 LYS A CA 1
ATOM 1501 C C . LYS A 1 192 ? -13.200 -14.601 24.322 1.00 83.69 192 LYS A C 1
ATOM 1503 O O . LYS A 1 192 ? -13.788 -15.349 23.550 1.00 83.69 192 LYS A O 1
ATOM 1508 N N . LEU A 1 193 ? -13.203 -13.272 24.185 1.00 80.75 193 LEU A N 1
ATOM 1509 C CA . LEU A 1 193 ? -13.788 -12.579 23.042 1.00 80.75 193 LEU A CA 1
ATOM 1510 C C . LEU A 1 193 ? -12.722 -12.406 21.957 1.00 80.75 193 LEU A C 1
ATOM 1512 O O . LEU A 1 193 ? -11.738 -11.700 22.165 1.00 80.75 193 LEU A O 1
ATOM 1516 N N . LYS A 1 194 ? -12.930 -13.039 20.801 1.00 84.38 194 LYS A N 1
ATOM 1517 C CA . LYS A 1 194 ? -12.037 -12.939 19.641 1.00 84.38 194 LYS A CA 1
ATOM 1518 C C . LYS A 1 194 ? -12.748 -12.169 18.542 1.00 84.38 194 LYS A C 1
ATOM 1520 O O . LYS A 1 194 ? -13.672 -12.688 17.918 1.00 84.38 194 LYS A O 1
ATOM 1525 N N . LEU A 1 195 ? -12.327 -10.932 18.307 1.00 82.81 195 LEU A N 1
ATOM 1526 C CA . LEU A 1 195 ? -12.844 -10.150 17.191 1.00 82.81 195 LEU A CA 1
ATOM 1527 C C . LEU A 1 195 ? -12.083 -10.526 15.909 1.00 82.81 195 LEU A C 1
ATOM 1529 O O . LEU A 1 195 ? -10.861 -10.682 15.949 1.00 82.81 195 LEU A O 1
ATOM 1533 N N . PRO A 1 196 ? -12.759 -10.657 14.754 1.00 80.19 196 PRO A N 1
ATOM 1534 C CA . PRO A 1 196 ? -12.126 -11.012 13.485 1.00 80.19 196 PRO A CA 1
ATOM 1535 C C . PRO A 1 196 ? -11.408 -9.808 12.847 1.00 80.19 196 PRO A C 1
ATOM 1537 O O . PRO A 1 196 ? -11.573 -9.537 11.658 1.00 80.19 196 PRO A O 1
ATOM 1540 N N . MET A 1 197 ? -10.617 -9.073 13.631 1.00 85.12 197 MET A N 1
ATOM 1541 C CA . MET A 1 197 ? -9.908 -7.862 13.217 1.00 85.12 197 MET A CA 1
ATOM 1542 C C . MET A 1 197 ? -8.456 -8.183 12.869 1.00 85.12 197 MET A C 1
ATOM 1544 O O . MET A 1 197 ? -7.769 -8.884 13.611 1.00 85.12 197 MET A O 1
ATOM 1548 N N . LYS A 1 198 ? -7.970 -7.677 11.731 1.00 87.38 198 LYS A N 1
ATOM 1549 C CA . LYS A 1 198 ? -6.540 -7.726 11.392 1.00 87.38 198 LYS A CA 1
ATOM 1550 C C . LYS A 1 198 ? -5.857 -6.461 11.896 1.00 87.38 198 LYS A C 1
ATOM 1552 O O . LYS A 1 198 ? -6.330 -5.363 11.622 1.00 87.38 198 LYS A O 1
ATOM 1557 N N . TYR A 1 199 ? -4.722 -6.644 12.557 1.00 90.56 199 TYR A N 1
ATOM 1558 C CA . TYR A 1 199 ? -3.791 -5.576 12.898 1.00 90.56 199 TYR A CA 1
ATOM 1559 C C . TYR A 1 199 ? -2.986 -5.226 11.633 1.00 90.56 199 TYR A C 1
ATOM 1561 O O . TYR A 1 199 ? -2.307 -6.095 11.069 1.00 90.56 199 TYR A O 1
ATOM 1569 N N . ILE A 1 200 ? -3.142 -4.006 11.104 1.00 93.38 200 ILE A N 1
ATOM 1570 C CA . ILE A 1 200 ? -2.574 -3.650 9.790 1.00 93.38 200 ILE A CA 1
ATOM 1571 C C . ILE A 1 200 ? -1.054 -3.576 9.875 1.00 93.38 200 ILE A C 1
ATOM 1573 O O . ILE A 1 200 ? -0.382 -3.998 8.937 1.00 93.38 200 ILE A O 1
ATOM 1577 N N . LEU A 1 201 ? -0.510 -3.142 11.015 1.00 93.50 201 LEU A N 1
ATOM 1578 C CA . LEU A 1 201 ? 0.932 -3.080 11.223 1.00 93.50 201 LEU A CA 1
ATOM 1579 C C . LEU A 1 201 ? 1.575 -4.477 11.272 1.00 93.50 201 LEU A C 1
ATOM 1581 O O . LE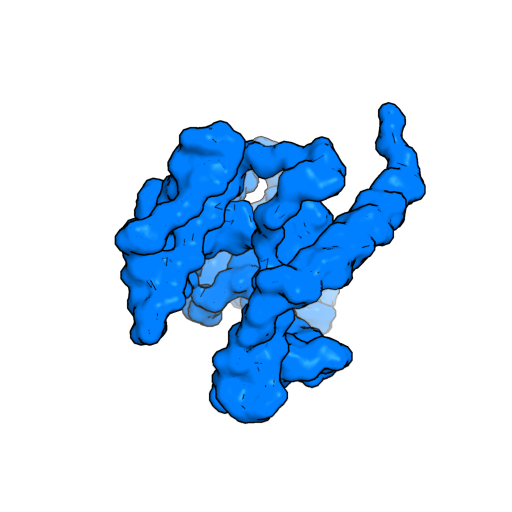U A 1 201 ? 2.635 -4.673 10.681 1.00 93.50 201 LEU A O 1
ATOM 1585 N N . GLU A 1 202 ? 0.934 -5.474 11.899 1.00 93.44 202 GLU A N 1
ATOM 1586 C CA . GLU A 1 202 ? 1.392 -6.881 11.829 1.00 93.44 202 GLU A CA 1
ATOM 1587 C C . GLU A 1 202 ? 1.382 -7.373 10.382 1.00 93.44 202 GLU A C 1
ATOM 1589 O O . GLU A 1 202 ? 2.358 -7.965 9.927 1.00 93.44 202 GLU A O 1
ATOM 1594 N N . LYS A 1 203 ? 0.306 -7.103 9.633 1.00 94.19 203 LYS A N 1
ATOM 1595 C CA . LYS A 1 203 ? 0.209 -7.519 8.227 1.00 94.19 203 LYS A CA 1
ATOM 1596 C C . LYS A 1 203 ? 1.227 -6.825 7.331 1.00 94.19 203 LYS A C 1
ATOM 1598 O O . LYS A 1 203 ? 1.774 -7.475 6.448 1.00 94.19 203 LYS A O 1
ATOM 1603 N N . TYR A 1 204 ? 1.509 -5.555 7.587 1.00 95.00 204 TYR A N 1
ATOM 1604 C CA . TYR A 1 204 ? 2.555 -4.801 6.914 1.00 95.00 204 TYR A CA 1
ATOM 1605 C C . TYR A 1 204 ? 3.939 -5.413 7.160 1.00 95.00 204 TYR A C 1
ATOM 1607 O O . TYR A 1 204 ? 4.626 -5.768 6.206 1.00 95.00 204 TYR A O 1
ATOM 1615 N N . LYS A 1 205 ? 4.315 -5.606 8.432 1.00 94.69 205 LYS A N 1
ATOM 1616 C CA . LYS A 1 205 ? 5.608 -6.196 8.815 1.00 94.69 205 LYS A CA 1
ATOM 1617 C C . LYS A 1 205 ? 5.775 -7.602 8.248 1.00 94.69 205 LYS A C 1
ATOM 1619 O O . LYS A 1 205 ? 6.810 -7.904 7.668 1.00 94.69 205 LYS A O 1
ATOM 1624 N N . CYS A 1 206 ? 4.739 -8.431 8.364 1.00 94.56 206 CYS A N 1
ATOM 1625 C CA . CYS A 1 206 ? 4.723 -9.766 7.779 1.00 94.56 206 CYS A CA 1
ATOM 1626 C C . CYS A 1 206 ? 4.892 -9.706 6.257 1.00 94.56 206 CYS A C 1
ATOM 1628 O O . CYS A 1 206 ? 5.729 -10.421 5.729 1.00 94.56 206 CYS A O 1
ATOM 1630 N N . GLY A 1 207 ? 4.169 -8.823 5.560 1.00 93.50 207 GLY A N 1
ATOM 1631 C CA . GLY A 1 207 ? 4.298 -8.658 4.111 1.00 93.50 207 GLY A CA 1
ATOM 1632 C C . GLY A 1 207 ? 5.697 -8.220 3.676 1.00 93.50 207 GLY A C 1
ATOM 1633 O O . GLY A 1 207 ? 6.225 -8.768 2.715 1.00 93.50 207 GLY A O 1
ATOM 1634 N N . LYS A 1 208 ? 6.326 -7.285 4.400 1.00 92.88 208 LYS A N 1
ATOM 1635 C CA . LYS A 1 208 ? 7.706 -6.851 4.131 1.00 92.88 208 LYS A CA 1
ATOM 1636 C C . LYS A 1 208 ? 8.730 -7.950 4.397 1.00 92.88 208 LYS A C 1
ATOM 1638 O O . LYS A 1 208 ? 9.605 -8.152 3.565 1.00 92.88 208 LYS A O 1
ATOM 1643 N N . ALA A 1 209 ? 8.595 -8.678 5.505 1.00 93.44 209 ALA A N 1
ATOM 1644 C CA . ALA A 1 209 ? 9.462 -9.813 5.811 1.00 93.44 209 ALA A CA 1
ATOM 1645 C C . ALA A 1 209 ? 9.324 -10.917 4.756 1.00 93.44 209 ALA A C 1
ATOM 1647 O O . ALA A 1 209 ? 10.320 -11.366 4.210 1.00 93.44 209 ALA A O 1
ATOM 1648 N N . THR A 1 210 ? 8.091 -11.288 4.399 1.00 92.88 210 THR A N 1
ATOM 1649 C CA . THR A 1 210 ? 7.829 -12.264 3.336 1.00 92.88 210 THR A CA 1
ATOM 1650 C C . THR A 1 210 ? 8.410 -11.815 1.999 1.00 92.88 210 THR A C 1
ATOM 1652 O O . THR A 1 210 ? 9.015 -12.628 1.314 1.00 92.88 210 THR A O 1
ATOM 1655 N N . LEU A 1 211 ? 8.266 -10.537 1.632 1.00 90.06 211 LEU A N 1
ATOM 1656 C CA . LEU A 1 211 ? 8.864 -10.000 0.411 1.00 90.06 211 LEU A CA 1
ATOM 1657 C C . LEU A 1 211 ? 10.391 -10.122 0.433 1.00 90.06 211 LEU A C 1
ATOM 1659 O O . LEU A 1 211 ? 10.966 -10.542 -0.560 1.00 90.06 211 LEU A O 1
ATOM 1663 N N . LEU A 1 212 ? 11.035 -9.780 1.551 1.00 89.25 212 LEU A N 1
ATOM 1664 C CA . LEU A 1 212 ? 12.485 -9.896 1.692 1.00 89.25 212 LEU A CA 1
ATOM 1665 C C . LEU A 1 212 ? 12.942 -11.352 1.546 1.00 89.25 212 LEU A C 1
ATOM 1667 O O . LEU A 1 212 ? 13.787 -11.631 0.705 1.00 89.25 212 LEU A O 1
ATOM 1671 N N . THR A 1 213 ? 12.317 -12.280 2.276 1.00 90.50 213 THR A N 1
ATOM 1672 C CA . THR A 1 213 ? 12.629 -13.714 2.180 1.00 90.50 213 THR A CA 1
ATOM 1673 C C . THR A 1 213 ? 12.422 -14.243 0.761 1.00 90.50 213 THR A C 1
ATOM 1675 O O . THR A 1 213 ? 13.273 -14.956 0.250 1.00 90.50 213 THR A O 1
ATOM 1678 N N . MET A 1 214 ? 11.346 -13.838 0.072 1.00 89.00 214 MET A N 1
ATOM 1679 C CA . MET A 1 214 ? 11.112 -14.219 -1.329 1.00 89.00 214 MET A CA 1
ATOM 1680 C C . MET A 1 214 ? 12.215 -13.733 -2.279 1.00 89.00 214 MET A C 1
ATOM 1682 O O . MET A 1 214 ? 12.484 -14.391 -3.279 1.00 89.00 214 MET A O 1
ATOM 1686 N N . LEU A 1 215 ? 12.826 -12.578 -2.002 1.00 87.69 215 LEU A N 1
ATOM 1687 C CA . LEU A 1 215 ? 13.928 -12.051 -2.809 1.00 87.69 215 LEU A CA 1
ATOM 1688 C C . LEU A 1 215 ? 15.248 -12.769 -2.489 1.00 87.69 215 LEU A C 1
ATOM 1690 O O . LEU A 1 215 ? 15.987 -13.108 -3.409 1.00 87.69 215 LEU A O 1
ATOM 1694 N N . GLU A 1 216 ? 15.518 -13.049 -1.212 1.00 86.19 216 GLU A N 1
ATOM 1695 C CA . GLU A 1 216 ? 16.720 -13.765 -0.754 1.00 86.19 216 GLU A CA 1
ATOM 1696 C C . GLU A 1 216 ? 16.743 -15.237 -1.202 1.00 86.19 216 GLU A C 1
ATOM 1698 O O . GLU A 1 216 ? 17.792 -15.774 -1.573 1.00 86.19 216 GLU A O 1
ATOM 1703 N N . GLU A 1 217 ? 15.581 -15.889 -1.188 1.00 88.25 217 GLU A N 1
ATOM 1704 C CA . GLU A 1 217 ? 15.388 -17.280 -1.609 1.00 88.25 217 GLU A CA 1
ATOM 1705 C C . GLU A 1 217 ? 15.114 -17.414 -3.115 1.00 88.25 217 GLU A C 1
ATOM 1707 O O . GLU A 1 217 ? 14.857 -18.514 -3.596 1.00 88.25 217 GLU A O 1
ATOM 1712 N N . SER A 1 218 ? 15.176 -16.317 -3.876 1.00 86.50 218 SER A N 1
ATOM 1713 C CA . SER A 1 218 ? 14.965 -16.343 -5.323 1.00 86.50 218 SER A CA 1
ATOM 1714 C C . SER A 1 218 ? 16.015 -17.207 -6.030 1.00 86.50 218 SER A C 1
ATOM 1716 O O . SER A 1 218 ? 17.220 -17.020 -5.842 1.00 86.50 218 SER A O 1
ATOM 1718 N N . ASP A 1 219 ? 15.552 -18.087 -6.922 1.00 85.50 219 ASP A N 1
ATOM 1719 C CA . ASP A 1 219 ? 16.409 -18.863 -7.829 1.00 85.50 219 ASP A CA 1
ATOM 1720 C C . ASP A 1 219 ? 17.120 -17.968 -8.862 1.00 85.50 219 ASP A C 1
ATOM 1722 O O . ASP A 1 219 ? 18.164 -18.340 -9.398 1.00 85.50 219 ASP A O 1
ATOM 1726 N N . ASP A 1 220 ? 16.575 -16.776 -9.140 1.00 81.75 220 ASP A N 1
ATOM 1727 C CA . ASP A 1 220 ? 17.211 -15.784 -10.012 1.00 81.75 220 ASP A CA 1
ATOM 1728 C C . ASP A 1 220 ? 18.389 -15.095 -9.283 1.00 81.75 220 ASP A C 1
ATOM 1730 O O . ASP A 1 220 ? 18.160 -14.334 -8.328 1.00 81.75 220 ASP A O 1
ATOM 1734 N N . PRO A 1 221 ? 19.645 -15.292 -9.740 1.00 78.44 221 PRO A N 1
ATOM 1735 C CA . PRO A 1 221 ? 20.831 -14.724 -9.100 1.00 78.44 221 PRO A CA 1
ATOM 1736 C C . PRO A 1 221 ? 20.871 -13.190 -9.154 1.00 78.44 221 PRO A C 1
ATOM 1738 O O . PRO A 1 221 ? 21.471 -12.557 -8.284 1.00 78.44 221 PRO A O 1
ATOM 1741 N N . VAL A 1 222 ? 20.224 -12.565 -10.142 1.00 75.50 222 VAL A N 1
ATOM 1742 C CA . VAL A 1 222 ? 20.149 -11.101 -10.266 1.00 75.50 222 VAL A CA 1
ATOM 1743 C C . VAL A 1 222 ? 19.224 -10.524 -9.201 1.00 75.50 222 VAL A C 1
ATOM 1745 O O . VAL A 1 222 ? 19.498 -9.469 -8.639 1.00 75.50 222 VAL A O 1
ATOM 1748 N N . VAL A 1 223 ? 18.123 -11.210 -8.901 1.00 78.12 223 VAL A N 1
ATOM 1749 C CA . VAL A 1 223 ? 17.186 -10.782 -7.854 1.00 78.12 223 VAL A CA 1
ATOM 1750 C C . VAL A 1 223 ? 17.824 -10.942 -6.474 1.00 78.12 223 VAL A C 1
ATOM 1752 O O . VAL A 1 223 ? 17.766 -10.018 -5.664 1.00 78.12 223 VAL A O 1
ATOM 1755 N N . LYS A 1 224 ? 18.510 -12.066 -6.255 1.00 78.69 224 LYS A N 1
ATOM 1756 C CA . LYS A 1 224 ? 19.175 -12.401 -4.991 1.00 78.69 224 LYS A CA 1
ATOM 1757 C C . LYS A 1 224 ? 20.345 -11.479 -4.634 1.00 78.69 224 LYS A C 1
ATOM 1759 O O . LYS A 1 224 ? 20.644 -11.259 -3.464 1.00 78.69 224 LYS A O 1
ATOM 1764 N N . THR A 1 225 ? 21.038 -10.928 -5.627 1.00 70.81 225 THR A N 1
ATOM 1765 C CA . THR A 1 225 ? 22.155 -10.001 -5.380 1.00 70.81 225 THR A CA 1
ATOM 1766 C C . THR A 1 225 ? 21.696 -8.591 -5.020 1.00 70.81 225 THR A C 1
ATOM 1768 O O . THR A 1 225 ? 22.392 -7.899 -4.286 1.00 70.81 225 THR A O 1
ATOM 1771 N N . VAL A 1 226 ? 20.507 -8.178 -5.465 1.00 65.44 226 VAL A N 1
ATOM 1772 C CA . VAL A 1 226 ? 19.928 -6.859 -5.152 1.00 65.44 226 VAL A CA 1
ATOM 1773 C C . VAL A 1 226 ? 19.344 -6.798 -3.729 1.00 65.44 226 VAL A C 1
ATOM 1775 O O . VAL A 1 226 ? 19.159 -5.707 -3.195 1.00 65.44 226 VAL A O 1
ATOM 1778 N N . SER A 1 227 ? 19.067 -7.940 -3.087 1.00 56.94 227 SER A N 1
ATOM 1779 C CA . SER A 1 227 ? 18.523 -7.995 -1.718 1.00 56.94 227 SER A CA 1
ATOM 1780 C C . SER A 1 227 ? 19.539 -7.723 -0.602 1.00 56.94 227 SER A C 1
ATOM 1782 O O . SER A 1 227 ? 19.125 -7.542 0.542 1.00 56.94 227 SER A O 1
ATOM 1784 N N . HIS A 1 228 ? 20.839 -7.655 -0.903 1.00 44.41 228 HIS A N 1
ATOM 1785 C CA . HIS A 1 228 ? 21.874 -7.316 0.076 1.00 44.41 228 HIS A CA 1
ATOM 1786 C C . HIS A 1 228 ? 22.313 -5.849 -0.102 1.00 44.41 228 HIS A C 1
ATOM 1788 O O . HIS A 1 228 ? 22.924 -5.540 -1.126 1.00 44.41 228 HIS A O 1
ATOM 1794 N N . PRO A 1 229 ? 21.972 -4.935 0.830 1.00 39.97 229 PRO A N 1
ATOM 1795 C CA . PRO A 1 229 ? 22.527 -3.582 0.846 1.00 39.97 229 PRO A CA 1
ATOM 1796 C C . PRO A 1 229 ? 24.024 -3.561 1.184 1.00 39.97 229 PRO A C 1
ATOM 1798 O O . PRO A 1 229 ? 24.485 -4.458 1.929 1.00 39.97 229 PRO A O 1
#